Protein AF-X0WWA0-F1 (afdb_monomer_lite)

Structure (mmCIF, N/CA/C/O backbone):
data_AF-X0WWA0-F1
#
_entry.id   AF-X0WWA0-F1
#
loop_
_atom_site.group_PDB
_atom_site.id
_atom_site.type_symbol
_atom_site.label_atom_id
_atom_site.label_alt_id
_atom_site.label_comp_id
_atom_site.label_asym_id
_atom_site.label_entity_id
_atom_site.label_seq_id
_atom_site.pdbx_PDB_ins_code
_atom_site.Cartn_x
_atom_site.Cartn_y
_atom_site.Cartn_z
_atom_site.occupancy
_atom_site.B_iso_or_equiv
_atom_site.auth_seq_id
_atom_site.auth_comp_id
_atom_site.auth_asym_id
_atom_site.auth_atom_id
_atom_site.pdbx_PDB_model_num
ATOM 1 N N . MET A 1 1 ? 28.814 37.597 -48.690 1.00 48.25 1 MET A N 1
ATOM 2 C CA . MET A 1 1 ? 29.099 36.183 -48.347 1.00 48.25 1 MET A CA 1
ATOM 3 C C . MET A 1 1 ? 28.479 35.710 -47.017 1.00 48.25 1 MET A C 1
ATOM 5 O O . MET A 1 1 ? 28.745 34.584 -46.636 1.00 48.25 1 MET A O 1
ATOM 9 N N . GLY A 1 2 ? 27.622 36.482 -46.326 1.00 55.53 2 GLY A N 1
ATOM 10 C CA . GLY A 1 2 ? 27.003 36.036 -45.056 1.00 55.53 2 GL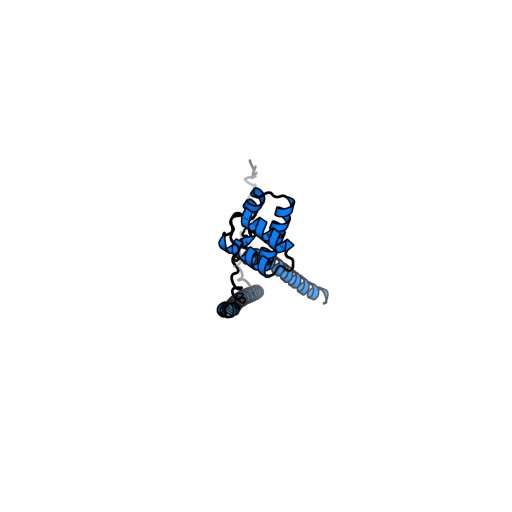Y A CA 1
ATOM 11 C C . GLY A 1 2 ? 25.680 35.264 -45.195 1.00 55.53 2 GLY A C 1
ATOM 12 O O . GLY A 1 2 ? 25.446 34.308 -44.467 1.00 55.53 2 GLY A O 1
ATOM 13 N N . ALA A 1 3 ? 24.838 35.613 -46.174 1.00 58.78 3 ALA A N 1
ATOM 14 C CA . ALA A 1 3 ? 23.458 35.108 -46.246 1.00 58.78 3 ALA A CA 1
ATOM 15 C C . ALA A 1 3 ? 23.321 33.626 -46.659 1.00 58.78 3 ALA A C 1
ATOM 17 O O . ALA A 1 3 ? 22.326 32.978 -46.343 1.00 58.78 3 ALA A O 1
ATOM 18 N N . ILE A 1 4 ? 24.310 33.079 -47.373 1.00 57.19 4 ILE A N 1
ATOM 19 C CA . ILE A 1 4 ? 24.260 31.698 -47.882 1.00 57.19 4 ILE A CA 1
ATOM 20 C C . ILE A 1 4 ? 24.682 30.710 -46.782 1.00 57.19 4 ILE A C 1
ATOM 22 O O . ILE A 1 4 ? 24.055 29.666 -46.619 1.00 57.19 4 ILE A O 1
ATOM 26 N N . MET A 1 5 ? 25.679 31.076 -45.965 1.00 53.81 5 MET A N 1
ATOM 27 C CA . MET A 1 5 ? 26.128 30.259 -44.830 1.00 53.81 5 MET A CA 1
ATOM 28 C C . MET A 1 5 ? 25.070 30.180 -43.721 1.00 53.81 5 MET A C 1
ATOM 30 O O . MET A 1 5 ? 24.902 29.128 -43.108 1.00 53.81 5 MET A O 1
ATOM 34 N N . GLU A 1 6 ? 24.305 31.256 -43.508 1.00 59.31 6 GLU A N 1
ATOM 35 C CA . GLU A 1 6 ? 23.218 31.279 -42.524 1.00 59.31 6 GLU A CA 1
ATOM 36 C C . GLU A 1 6 ? 22.051 30.356 -42.914 1.00 59.31 6 GLU A C 1
ATOM 38 O O . GLU A 1 6 ? 21.508 29.646 -42.067 1.00 59.31 6 GLU A O 1
ATOM 43 N N . LYS A 1 7 ? 21.689 30.304 -44.205 1.00 58.41 7 LYS A N 1
ATOM 44 C CA . LYS A 1 7 ? 20.638 29.400 -44.699 1.00 58.41 7 LYS A CA 1
ATOM 45 C C . LYS A 1 7 ? 21.030 27.931 -44.559 1.00 58.41 7 LYS A C 1
ATOM 47 O O . LYS A 1 7 ? 20.216 27.143 -44.099 1.00 58.41 7 LYS A O 1
ATOM 52 N N . ILE A 1 8 ? 22.273 27.568 -44.875 1.00 62.12 8 ILE A N 1
ATOM 53 C CA . ILE A 1 8 ? 22.730 26.169 -44.798 1.00 62.12 8 ILE A CA 1
ATOM 54 C C . ILE A 1 8 ? 22.689 25.647 -43.352 1.00 62.12 8 ILE A C 1
ATOM 56 O O . ILE A 1 8 ? 22.241 24.526 -43.120 1.00 62.12 8 ILE A O 1
ATOM 60 N N . GLY A 1 9 ? 23.091 26.464 -42.371 1.00 69.12 9 GLY A N 1
ATOM 61 C CA . GLY A 1 9 ? 22.989 26.101 -40.954 1.00 69.12 9 GLY A CA 1
ATOM 62 C C . GLY A 1 9 ? 21.543 26.021 -40.458 1.00 69.12 9 GLY A C 1
ATOM 63 O O . GLY A 1 9 ? 21.205 25.127 -39.687 1.00 69.12 9 GLY A O 1
ATOM 64 N N . ARG A 1 10 ? 20.674 26.921 -40.934 1.00 74.06 10 ARG A N 1
ATOM 65 C CA . ARG A 1 10 ? 19.260 26.976 -40.541 1.00 74.06 10 ARG A CA 1
ATOM 66 C C . ARG A 1 10 ? 18.452 25.801 -41.093 1.00 74.06 10 ARG A C 1
ATOM 68 O O . ARG A 1 10 ? 17.717 25.195 -40.328 1.00 74.06 10 ARG A O 1
ATOM 75 N N . GLU A 1 11 ? 18.619 25.435 -42.364 1.00 74.00 11 GLU A N 1
ATOM 76 C CA . GLU A 1 11 ? 17.924 24.277 -42.953 1.00 74.00 11 GLU A CA 1
ATOM 77 C C . GLU A 1 11 ? 18.398 22.954 -42.328 1.00 74.00 11 GLU A C 1
ATOM 79 O O . GLU A 1 11 ? 17.590 22.070 -42.052 1.00 74.00 11 GLU A O 1
ATOM 84 N N . ALA A 1 12 ? 19.695 22.832 -42.015 1.00 78.00 12 ALA A N 1
ATOM 85 C CA . ALA A 1 12 ? 20.222 21.675 -41.292 1.00 78.00 12 ALA A CA 1
ATOM 86 C C . ALA A 1 12 ? 19.695 21.602 -39.847 1.00 78.00 12 ALA A C 1
ATOM 88 O O . ALA A 1 12 ? 19.338 20.523 -39.375 1.00 78.00 12 ALA A O 1
ATOM 89 N N . LEU A 1 13 ? 19.594 22.743 -39.156 1.00 80.75 13 LEU A N 1
ATOM 90 C CA . LEU A 1 13 ? 19.010 22.827 -37.816 1.00 80.75 13 LEU A CA 1
ATOM 91 C C . LEU A 1 13 ? 17.515 22.483 -37.833 1.00 80.75 13 LEU A C 1
ATOM 93 O O . LEU A 1 13 ? 17.056 21.732 -36.978 1.00 80.75 13 LEU A O 1
ATOM 97 N N . ILE A 1 14 ? 16.764 22.979 -38.819 1.00 85.06 14 ILE A N 1
ATOM 98 C CA . ILE A 1 14 ? 15.346 22.645 -39.002 1.00 85.06 14 ILE A CA 1
ATOM 99 C C . ILE A 1 14 ? 15.199 21.149 -39.284 1.00 85.06 14 ILE A C 1
ATOM 101 O O . ILE A 1 14 ? 14.395 20.493 -38.630 1.00 85.06 14 ILE A O 1
ATOM 105 N N . GLY A 1 15 ? 16.013 20.580 -40.177 1.00 85.75 15 GLY A N 1
ATOM 106 C CA . GLY A 1 15 ? 16.020 19.142 -40.449 1.00 85.75 15 GLY A CA 1
ATOM 107 C C . GLY A 1 15 ? 16.323 18.301 -39.205 1.00 85.75 15 GLY A C 1
ATOM 108 O O . GLY A 1 15 ? 15.656 17.296 -38.965 1.00 85.75 15 GLY A O 1
ATOM 109 N N . PHE A 1 16 ? 17.267 18.741 -38.368 1.00 86.38 16 PHE A N 1
ATOM 110 C CA . PHE A 1 16 ? 17.582 18.087 -37.098 1.00 86.38 16 PHE A CA 1
ATOM 111 C C . PHE A 1 16 ? 16.414 18.152 -36.105 1.00 86.38 16 PHE A C 1
ATOM 113 O O . PHE A 1 16 ? 16.048 17.136 -35.519 1.00 86.38 16 PHE A O 1
ATOM 120 N N . VAL A 1 17 ? 15.792 19.323 -35.940 1.00 89.25 17 VAL A N 1
ATOM 121 C CA . VAL A 1 17 ? 14.653 19.510 -35.028 1.00 89.25 17 VAL A CA 1
ATOM 122 C C . VAL A 1 17 ? 13.437 18.715 -35.498 1.00 89.25 17 VAL A C 1
ATOM 124 O O . VAL A 1 17 ? 12.802 18.038 -34.695 1.00 89.25 17 VAL A O 1
ATOM 127 N N . VAL A 1 18 ? 13.139 18.727 -36.798 1.00 90.12 18 VAL A N 1
ATOM 128 C CA . VAL A 1 18 ? 12.043 17.937 -37.376 1.00 90.12 18 VAL A CA 1
ATOM 129 C C . VAL A 1 18 ? 12.316 16.443 -37.209 1.00 90.12 18 VAL A C 1
ATOM 131 O O . VAL A 1 18 ? 11.430 15.713 -36.775 1.00 90.12 18 VAL A O 1
ATOM 134 N N . GLY A 1 19 ? 13.544 15.984 -37.464 1.00 88.94 19 GLY A N 1
ATOM 135 C CA . GLY A 1 19 ? 13.939 14.593 -37.239 1.00 88.94 19 GLY A CA 1
ATOM 136 C C . GLY A 1 19 ? 13.823 14.166 -35.773 1.00 88.94 19 GLY A C 1
ATOM 137 O O . GLY A 1 19 ? 13.326 13.078 -35.495 1.00 88.94 19 GLY A O 1
ATOM 138 N N . LEU A 1 20 ? 14.206 15.033 -34.831 1.00 90.44 20 LEU A N 1
ATOM 139 C CA . LEU A 1 20 ? 14.056 14.790 -33.395 1.00 90.44 20 LEU A CA 1
ATOM 140 C C . LEU A 1 20 ? 12.580 14.696 -32.994 1.00 90.44 20 LEU A C 1
ATOM 142 O O . LEU A 1 20 ? 12.204 13.783 -32.267 1.00 90.44 20 LEU A O 1
ATOM 146 N N . ILE A 1 21 ? 11.739 15.609 -33.484 1.00 91.62 21 ILE A N 1
ATOM 147 C CA . ILE A 1 21 ? 10.303 15.621 -33.186 1.00 91.62 21 ILE A CA 1
ATOM 148 C C . ILE A 1 21 ? 9.638 14.365 -33.747 1.00 91.62 21 ILE A C 1
ATOM 150 O O . ILE A 1 21 ? 8.913 13.689 -33.026 1.00 91.62 21 ILE A O 1
ATOM 154 N N . VAL A 1 22 ? 9.920 14.006 -34.999 1.00 90.62 22 VAL A N 1
ATOM 155 C CA . VAL A 1 22 ? 9.373 12.792 -35.622 1.00 90.62 22 VAL A CA 1
ATOM 156 C C . VAL A 1 22 ? 9.885 11.540 -34.906 1.00 90.62 22 VAL A C 1
ATOM 158 O O . VAL A 1 22 ? 9.106 10.638 -34.607 1.00 90.62 22 VAL A O 1
ATOM 161 N N . GLY A 1 23 ? 11.170 11.504 -34.549 1.00 87.19 23 GLY A N 1
ATOM 162 C CA . GLY A 1 23 ? 11.765 10.419 -33.774 1.00 87.19 23 GLY A CA 1
ATOM 163 C C . GLY A 1 23 ? 11.175 10.287 -32.370 1.00 87.19 23 GLY A C 1
ATOM 164 O O . GLY A 1 23 ? 10.973 9.171 -31.909 1.00 87.19 23 GLY A O 1
ATOM 165 N N . LEU A 1 24 ? 10.837 11.393 -31.705 1.00 88.81 24 LEU A N 1
ATOM 166 C CA . LEU A 1 24 ? 10.184 11.383 -30.396 1.00 88.81 24 LEU A CA 1
ATOM 167 C C . LEU A 1 24 ? 8.714 10.963 -30.512 1.00 88.81 24 LEU A C 1
ATOM 169 O O . LEU A 1 24 ? 8.257 10.131 -29.737 1.00 88.81 24 LEU A O 1
ATOM 173 N N . ILE A 1 25 ? 7.990 11.486 -31.505 1.00 86.94 25 ILE A N 1
ATOM 174 C CA . ILE A 1 25 ? 6.582 11.147 -31.756 1.00 86.94 25 ILE A CA 1
ATOM 175 C C . ILE A 1 25 ? 6.425 9.675 -32.120 1.00 86.94 25 ILE A C 1
ATOM 177 O O . ILE A 1 25 ? 5.408 9.090 -31.786 1.00 86.94 25 ILE A O 1
ATOM 181 N N . ILE A 1 26 ? 7.397 9.065 -32.795 1.00 84.75 26 ILE A N 1
ATOM 182 C CA . ILE A 1 26 ? 7.338 7.647 -33.165 1.00 84.75 26 ILE A CA 1
ATOM 183 C C . ILE A 1 26 ? 7.964 6.780 -32.066 1.00 84.75 26 ILE A C 1
ATOM 185 O O . ILE A 1 26 ? 7.404 5.761 -31.671 1.00 84.75 26 ILE A O 1
ATOM 189 N N . GLY A 1 27 ? 9.107 7.197 -31.526 1.00 81.38 27 GLY A N 1
ATOM 190 C CA . GLY A 1 27 ? 9.862 6.447 -30.529 1.00 81.38 27 GLY A CA 1
ATOM 191 C C . GLY A 1 27 ? 9.164 6.378 -29.176 1.00 81.38 27 GLY A C 1
ATOM 192 O O . GLY A 1 27 ? 9.111 5.305 -28.588 1.00 81.38 27 GLY A O 1
ATOM 193 N N . LEU A 1 28 ? 8.586 7.477 -28.688 1.00 82.25 28 LEU A N 1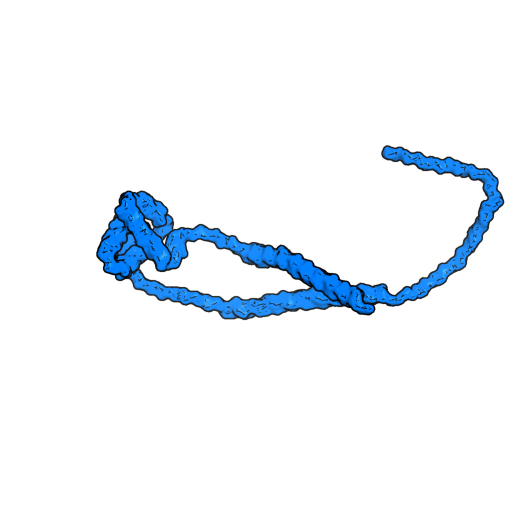
ATOM 194 C CA . LEU A 1 28 ? 7.955 7.517 -27.368 1.00 82.25 28 LEU A CA 1
ATOM 195 C C . LEU A 1 28 ? 6.700 6.629 -27.261 1.00 82.25 28 LEU A C 1
ATOM 197 O O . LEU A 1 28 ? 6.623 5.868 -26.299 1.00 82.25 28 LEU A O 1
ATOM 201 N N . PRO A 1 29 ? 5.730 6.641 -28.197 1.00 82.00 29 PRO A N 1
ATOM 202 C CA . PRO A 1 29 ? 4.585 5.739 -28.103 1.00 82.00 29 PRO A CA 1
ATOM 203 C C . PRO A 1 29 ? 4.963 4.283 -28.384 1.00 82.00 29 PRO A C 1
ATOM 205 O O . PRO A 1 29 ? 4.481 3.394 -27.688 1.00 82.00 29 PRO A O 1
ATOM 208 N N . ILE A 1 30 ? 5.856 4.009 -29.342 1.00 78.12 30 ILE A N 1
ATOM 209 C CA . ILE A 1 30 ? 6.224 2.624 -29.675 1.00 78.12 30 ILE A CA 1
ATOM 210 C C . ILE A 1 30 ? 7.067 1.992 -28.557 1.00 78.12 30 ILE A C 1
ATOM 212 O O . ILE A 1 30 ? 6.780 0.881 -28.122 1.00 78.12 30 ILE A O 1
ATOM 216 N N . LEU A 1 31 ? 8.080 2.689 -28.039 1.00 75.12 31 LEU A N 1
ATOM 217 C CA . LEU A 1 31 ? 8.915 2.158 -26.956 1.00 75.12 31 LEU A CA 1
ATOM 218 C C . LEU A 1 31 ? 8.242 2.292 -25.585 1.00 75.12 31 LEU A C 1
ATOM 220 O O . LEU A 1 31 ? 8.414 1.420 -24.741 1.00 75.12 31 LEU A O 1
ATOM 224 N N . GLY A 1 32 ? 7.486 3.365 -25.351 1.00 73.69 32 GLY A N 1
ATOM 225 C CA . GLY A 1 32 ? 6.876 3.641 -24.051 1.00 73.69 32 GLY A CA 1
ATOM 226 C C . GLY A 1 32 ? 5.621 2.820 -23.772 1.00 73.69 32 GLY A C 1
ATOM 227 O O . GLY A 1 32 ? 5.436 2.397 -22.638 1.00 73.69 32 GLY A O 1
ATOM 228 N N . TRP A 1 33 ? 4.783 2.568 -24.784 1.00 74.62 33 TRP A N 1
ATOM 229 C CA . TRP A 1 33 ? 3.466 1.945 -24.584 1.00 74.62 33 TRP A CA 1
ATOM 230 C C . TRP A 1 33 ? 3.360 0.535 -25.179 1.00 74.62 33 TRP A C 1
ATOM 232 O O . TRP A 1 33 ? 2.641 -0.295 -24.633 1.00 74.62 33 TRP A O 1
ATOM 242 N N . TRP A 1 34 ? 4.080 0.234 -26.268 1.00 73.75 34 TRP A N 1
ATOM 243 C CA . TRP A 1 34 ? 4.035 -1.089 -26.914 1.00 73.75 34 TRP A CA 1
ATOM 244 C C . TRP A 1 34 ? 4.969 -2.114 -26.251 1.00 73.75 34 TRP A C 1
ATOM 246 O O . TRP A 1 34 ? 4.634 -3.293 -26.180 1.00 73.75 34 TRP A O 1
ATOM 256 N N . VAL A 1 35 ? 6.133 -1.678 -25.751 1.00 76.31 35 VAL A N 1
ATOM 257 C CA . VAL A 1 35 ? 7.107 -2.558 -25.068 1.00 76.31 35 VAL A CA 1
ATOM 258 C C . VAL A 1 35 ? 6.785 -2.726 -23.578 1.00 76.31 35 VAL A C 1
ATOM 260 O O . VAL A 1 35 ? 7.033 -3.791 -23.017 1.00 76.31 35 VAL A O 1
ATOM 263 N N . PHE A 1 36 ? 6.201 -1.705 -22.945 1.00 75.12 36 PHE A N 1
ATOM 264 C CA . PHE A 1 36 ? 5.821 -1.715 -21.530 1.00 75.12 36 PHE A CA 1
ATOM 265 C C . PHE A 1 36 ? 4.325 -1.410 -21.368 1.00 75.12 36 PHE A C 1
ATOM 267 O O . PHE A 1 36 ? 3.960 -0.276 -21.051 1.00 75.12 36 PHE A O 1
ATOM 274 N N . PRO A 1 37 ? 3.436 -2.396 -21.589 1.00 76.06 37 PRO A N 1
ATOM 275 C CA . PRO A 1 37 ? 2.016 -2.198 -21.335 1.00 76.06 37 PRO A CA 1
ATOM 276 C C . PRO A 1 37 ? 1.788 -1.917 -19.844 1.00 76.06 37 PRO A C 1
ATOM 278 O O . PRO A 1 37 ? 2.166 -2.717 -18.986 1.00 76.06 37 PRO A O 1
ATOM 281 N N . VAL A 1 38 ? 1.163 -0.778 -19.532 1.00 75.44 38 VAL A N 1
ATOM 282 C CA . VAL A 1 38 ? 0.768 -0.436 -18.160 1.00 75.44 38 VAL A CA 1
ATOM 283 C C . VAL A 1 38 ? -0.443 -1.284 -17.787 1.00 75.44 38 VAL A C 1
ATOM 285 O O . VAL A 1 38 ? -1.520 -1.122 -18.358 1.00 75.44 38 VAL A O 1
ATOM 288 N N . GLN A 1 39 ? -0.257 -2.204 -16.843 1.00 76.00 39 GLN A N 1
ATOM 289 C CA . GLN A 1 39 ? -1.352 -2.966 -16.254 1.00 76.00 39 GLN A CA 1
ATOM 290 C C . GLN A 1 39 ? -1.869 -2.198 -15.041 1.00 76.00 39 GLN A C 1
ATOM 292 O O . GLN A 1 39 ? -1.140 -2.000 -14.069 1.00 76.00 39 GLN A O 1
ATOM 297 N N . TRP A 1 40 ? -3.110 -1.733 -15.125 1.00 68.69 40 TRP A N 1
ATOM 298 C CA . TRP A 1 40 ? -3.815 -1.141 -13.998 1.00 68.69 40 TRP A CA 1
ATOM 299 C C . TRP A 1 40 ? -4.504 -2.271 -13.244 1.00 68.69 40 TRP A C 1
ATOM 301 O O . TRP A 1 40 ? -5.286 -3.013 -13.835 1.00 68.69 40 TRP A O 1
ATOM 311 N N . TYR A 1 41 ? -4.170 -2.413 -11.970 1.00 74.00 41 TYR A N 1
ATOM 312 C CA . TYR A 1 41 ? -4.869 -3.296 -11.051 1.00 74.00 41 TYR A CA 1
ATOM 313 C C . TYR A 1 41 ? -5.737 -2.419 -10.158 1.00 74.00 41 TYR A C 1
ATOM 315 O O . TYR A 1 41 ? -5.266 -1.378 -9.688 1.00 74.00 41 TYR A O 1
ATOM 323 N N . ASP A 1 42 ? -6.994 -2.813 -9.969 1.00 75.00 42 ASP A N 1
ATOM 324 C CA . ASP A 1 42 ? -7.842 -2.186 -8.964 1.00 75.00 42 ASP A CA 1
ATOM 325 C C . ASP A 1 42 ? -7.200 -2.454 -7.600 1.00 75.00 42 ASP A C 1
ATOM 327 O O . ASP A 1 42 ? -6.915 -3.598 -7.261 1.00 75.00 42 ASP A O 1
ATOM 331 N N . ALA A 1 43 ? -6.869 -1.379 -6.885 1.00 75.31 43 ALA A N 1
ATOM 332 C CA . ALA A 1 43 ? -6.252 -1.464 -5.572 1.00 75.31 43 ALA A CA 1
ATOM 333 C C . ALA A 1 43 ? -7.357 -1.435 -4.523 1.00 75.31 43 ALA A C 1
ATOM 335 O O . ALA A 1 43 ? -8.011 -0.403 -4.332 1.00 75.31 43 ALA A O 1
ATOM 336 N N . ASP A 1 44 ? -7.545 -2.557 -3.845 1.00 81.00 44 ASP A N 1
ATOM 337 C CA . ASP A 1 44 ? -8.497 -2.661 -2.752 1.00 81.00 44 ASP A CA 1
ATOM 338 C C . ASP A 1 44 ? -7.867 -2.210 -1.420 1.00 81.00 44 ASP A C 1
ATOM 340 O O . ASP A 1 44 ? -6.640 -2.117 -1.301 1.00 81.00 44 ASP A O 1
ATOM 344 N N . PRO A 1 45 ? -8.670 -1.925 -0.371 1.00 78.44 45 PRO A N 1
ATOM 345 C CA . PRO A 1 45 ? -8.171 -1.471 0.932 1.00 78.44 45 PRO A CA 1
ATOM 346 C C . PRO A 1 45 ? -7.103 -2.381 1.563 1.00 78.44 45 PRO A C 1
ATOM 348 O O . PRO A 1 45 ? -6.279 -1.903 2.344 1.00 78.44 45 PRO A O 1
ATOM 351 N N . PHE A 1 46 ? -7.101 -3.671 1.217 1.00 81.75 46 PHE A N 1
ATOM 352 C CA . PHE A 1 46 ? -6.126 -4.655 1.688 1.00 81.75 46 PHE A CA 1
ATOM 353 C C . PHE A 1 46 ? -4.790 -4.622 0.920 1.00 81.75 46 PHE A C 1
ATOM 355 O O . PHE A 1 46 ? -3.782 -5.052 1.470 1.00 81.75 46 PHE A O 1
ATOM 362 N N . ASP A 1 47 ? -4.721 -4.040 -0.281 1.00 83.31 47 ASP A N 1
ATOM 363 C CA . ASP A 1 47 ? -3.468 -3.905 -1.051 1.00 83.31 47 ASP A CA 1
ATOM 364 C C . ASP A 1 47 ? -2.604 -2.719 -0.590 1.00 83.31 47 ASP A C 1
ATOM 366 O O . ASP A 1 47 ? -1.478 -2.502 -1.055 1.00 83.31 47 ASP A O 1
ATOM 370 N N . LEU A 1 48 ? -3.137 -1.900 0.319 1.00 83.06 48 LEU A N 1
ATOM 371 C CA . LEU A 1 48 ? -2.441 -0.739 0.846 1.00 83.06 48 LEU A CA 1
ATOM 372 C C . LEU A 1 48 ? -1.269 -1.149 1.748 1.00 83.06 48 LEU A C 1
ATOM 374 O O . LEU A 1 48 ? -1.209 -2.229 2.325 1.00 83.06 48 LEU A O 1
ATOM 378 N N . ARG A 1 49 ? -0.328 -0.218 1.928 1.00 84.44 49 ARG A N 1
ATOM 379 C CA . ARG A 1 49 ? 0.739 -0.357 2.929 1.00 84.44 49 ARG A CA 1
ATOM 380 C C . ARG A 1 49 ? 0.127 -0.475 4.328 1.00 84.44 49 ARG A C 1
ATOM 382 O O . ARG A 1 49 ? -0.857 0.205 4.613 1.00 84.44 49 ARG A O 1
ATOM 389 N N . GLN A 1 50 ? 0.781 -1.221 5.215 1.00 85.19 50 GLN A N 1
ATOM 390 C CA . GLN A 1 50 ? 0.329 -1.488 6.589 1.00 85.19 50 GLN A CA 1
ATOM 391 C C . GLN A 1 50 ? -0.166 -0.236 7.342 1.00 85.19 50 GLN A C 1
ATOM 393 O O . GLN A 1 50 ? -1.287 -0.211 7.832 1.00 85.19 50 GLN A O 1
ATOM 398 N N . SER A 1 51 ? 0.589 0.869 7.331 1.00 86.06 51 SER A N 1
ATOM 399 C CA . SER A 1 51 ? 0.171 2.116 8.000 1.00 86.06 51 SER A CA 1
ATOM 400 C C . SER A 1 51 ? -1.125 2.722 7.446 1.00 86.06 51 SER A C 1
ATOM 402 O O . SER A 1 51 ? -1.860 3.412 8.148 1.00 86.06 51 SER A O 1
ATOM 404 N N . SER A 1 52 ? -1.411 2.493 6.164 1.00 87.31 52 SER A N 1
ATOM 405 C CA . SER A 1 52 ? -2.637 2.965 5.521 1.00 87.31 52 SER A CA 1
ATOM 406 C C . SER A 1 52 ? -3.801 1.996 5.741 1.00 87.31 52 SER A C 1
ATOM 408 O O . SER A 1 52 ? -4.931 2.456 5.876 1.00 87.31 52 SER A O 1
ATOM 410 N N . GLN A 1 53 ? -3.533 0.690 5.860 1.00 90.75 53 GLN A N 1
ATOM 411 C CA . GLN A 1 53 ? -4.517 -0.294 6.330 1.00 90.75 53 GLN A CA 1
ATOM 412 C C . GLN A 1 53 ? -4.978 0.045 7.757 1.00 90.75 53 GLN A C 1
ATOM 414 O O . GLN A 1 53 ? -6.176 0.099 8.026 1.00 90.75 53 GLN A O 1
ATOM 419 N N . GLU A 1 54 ? -4.046 0.371 8.655 1.00 90.38 54 GLU A N 1
ATOM 420 C CA . GLU A 1 54 ? -4.352 0.811 10.022 1.00 90.38 54 GLU A CA 1
ATOM 421 C C . GLU A 1 54 ? -5.207 2.093 10.033 1.00 90.38 54 GLU A C 1
ATOM 423 O O . GLU A 1 54 ? -6.238 2.181 10.711 1.00 90.38 54 GLU A O 1
ATOM 428 N N . ALA A 1 55 ? -4.835 3.092 9.226 1.00 90.69 55 ALA A N 1
ATOM 429 C CA . ALA A 1 55 ? -5.622 4.316 9.086 1.00 90.69 55 ALA A CA 1
ATOM 430 C C . ALA A 1 55 ? -7.039 4.026 8.550 1.00 90.69 55 ALA A C 1
ATOM 432 O O . ALA A 1 55 ? -8.017 4.564 9.067 1.00 90.69 55 ALA A O 1
ATOM 433 N N . TYR A 1 56 ? -7.174 3.128 7.573 1.00 93.44 56 TYR A N 1
ATOM 434 C CA . TYR A 1 56 ? -8.470 2.727 7.031 1.00 93.44 56 TYR A CA 1
ATOM 435 C C . TYR A 1 56 ? -9.356 2.048 8.084 1.00 93.44 56 TYR A C 1
ATOM 437 O O . TYR A 1 56 ? -10.518 2.422 8.249 1.00 93.44 56 TYR A O 1
ATOM 445 N N . ILE A 1 57 ? -8.812 1.092 8.843 1.00 92.94 57 ILE A N 1
ATOM 446 C CA . ILE A 1 57 ? -9.562 0.366 9.875 1.00 92.94 57 ILE A CA 1
ATOM 447 C C . ILE A 1 57 ? -9.955 1.274 11.042 1.00 92.94 57 ILE A C 1
ATOM 449 O O . ILE A 1 57 ? -11.073 1.163 11.546 1.00 92.94 57 ILE A O 1
ATOM 453 N N . SER A 1 58 ? -9.104 2.222 11.439 1.00 92.06 58 SER A N 1
ATOM 454 C CA . SER A 1 58 ? -9.479 3.213 12.459 1.00 92.06 58 SER A CA 1
ATOM 455 C C . SER A 1 58 ? -10.637 4.110 11.999 1.00 92.06 58 SER A C 1
ATOM 457 O O . SER A 1 58 ? -11.614 4.266 12.733 1.00 92.06 58 SER A O 1
ATOM 459 N N . MET A 1 59 ? -10.610 4.596 10.751 1.00 92.31 59 MET A N 1
ATOM 460 C CA . MET A 1 59 ? -11.734 5.335 10.159 1.00 92.31 59 MET A CA 1
ATOM 461 C C . MET A 1 59 ? -12.998 4.478 10.046 1.00 92.31 59 MET A C 1
ATOM 463 O O . MET A 1 59 ? -14.110 4.968 10.256 1.00 92.31 59 MET A O 1
ATOM 467 N N . LEU A 1 60 ? -12.848 3.193 9.716 1.00 93.50 60 LEU A N 1
ATOM 468 C CA . LEU A 1 60 ? -13.964 2.259 9.652 1.00 93.50 60 LEU A CA 1
ATOM 469 C C . LEU A 1 60 ? -14.594 2.050 11.033 1.00 93.50 60 LEU A C 1
ATOM 471 O O . LEU A 1 60 ? -15.820 2.072 11.139 1.00 93.50 60 LEU A O 1
ATOM 475 N N . ALA A 1 61 ? -13.780 1.906 12.081 1.00 92.19 61 ALA A N 1
ATOM 476 C CA . ALA A 1 61 ? -14.244 1.784 13.460 1.00 92.19 61 ALA A CA 1
ATOM 477 C C . ALA A 1 61 ? -14.998 3.043 13.910 1.00 92.19 61 ALA A C 1
ATOM 479 O O . ALA A 1 61 ? -16.106 2.942 14.437 1.00 92.19 61 ALA A O 1
ATOM 480 N N . ASP A 1 62 ? -14.457 4.229 13.624 1.00 91.75 62 ASP A N 1
ATOM 481 C CA . ASP A 1 62 ? -15.118 5.501 13.924 1.00 91.75 62 ASP A CA 1
ATOM 482 C C . ASP A 1 62 ? -16.454 5.620 13.168 1.00 91.75 62 ASP A C 1
ATOM 484 O O . ASP A 1 62 ? -17.500 5.888 13.765 1.00 91.75 62 ASP A O 1
ATOM 488 N N . SER A 1 63 ? -16.464 5.321 11.866 1.00 91.75 63 SER A N 1
ATOM 489 C CA . SER A 1 63 ? -17.678 5.315 11.040 1.00 91.75 63 SER A CA 1
ATOM 490 C C . SER A 1 63 ? -18.723 4.318 11.552 1.00 91.75 63 SER A C 1
ATOM 492 O O . SER A 1 63 ? -19.918 4.634 11.558 1.00 91.75 63 SER A O 1
ATOM 494 N N . TYR A 1 64 ? -18.293 3.141 12.011 1.00 92.00 64 TYR A N 1
ATOM 495 C CA . TYR A 1 64 ? -19.172 2.135 12.597 1.00 92.00 64 TYR A CA 1
ATOM 496 C C . TYR A 1 64 ? -19.769 2.611 13.920 1.00 92.00 64 TYR A C 1
ATOM 498 O O . TYR A 1 64 ? -20.953 2.400 14.149 1.00 92.00 64 TYR A O 1
ATOM 506 N N . THR A 1 65 ? -19.014 3.317 14.760 1.00 90.50 65 THR A N 1
ATOM 507 C CA . THR A 1 65 ? -19.557 3.829 16.030 1.00 90.50 65 THR A CA 1
ATOM 508 C C . THR A 1 65 ? -20.611 4.915 15.859 1.00 90.50 65 THR A C 1
ATOM 510 O O . THR A 1 65 ? -21.491 5.045 16.704 1.00 90.50 65 THR A O 1
ATOM 513 N N . LEU A 1 66 ? -20.558 5.659 14.753 1.00 90.00 66 LEU A N 1
ATOM 514 C CA . LEU A 1 66 ? -21.547 6.687 14.434 1.00 90.00 66 LEU A CA 1
ATOM 515 C C . LEU A 1 66 ? -22.796 6.113 13.756 1.00 90.00 66 LEU A C 1
ATOM 517 O O . LEU A 1 66 ? -23.906 6.557 14.034 1.00 90.00 66 LEU A O 1
ATOM 521 N N . ASN A 1 67 ? -22.622 5.149 12.847 1.00 87.81 67 ASN A N 1
ATOM 522 C CA . ASN A 1 67 ? -23.718 4.638 12.015 1.00 87.81 67 ASN A CA 1
ATOM 523 C C . ASN A 1 67 ? -24.310 3.312 12.517 1.00 87.81 67 ASN A C 1
ATOM 525 O O . ASN A 1 67 ? -25.399 2.936 12.090 1.00 87.81 67 ASN A O 1
ATOM 529 N N . THR A 1 68 ? -23.576 2.566 13.348 1.00 89.44 68 THR A N 1
ATOM 530 C CA . THR A 1 68 ? -23.913 1.232 13.888 1.00 89.44 68 THR A CA 1
ATOM 531 C C . THR A 1 68 ? -24.366 0.232 12.812 1.00 89.44 68 THR A C 1
ATOM 533 O O . THR A 1 68 ? -25.087 -0.731 13.068 1.00 89.44 68 THR A O 1
ATOM 536 N N . ASN A 1 69 ? -23.946 0.445 11.561 1.00 91.12 69 ASN A N 1
ATOM 537 C CA . ASN A 1 69 ? -24.369 -0.361 10.425 1.00 91.12 69 ASN A CA 1
ATOM 538 C C . ASN A 1 69 ? -23.347 -1.467 10.144 1.00 91.12 69 ASN A C 1
ATOM 540 O O . ASN A 1 69 ? -22.349 -1.264 9.451 1.00 91.12 69 ASN A O 1
ATOM 544 N N . VAL A 1 70 ? -23.631 -2.658 10.672 1.00 89.81 70 VAL A N 1
ATOM 545 C CA . VAL A 1 70 ? -22.777 -3.844 10.515 1.00 89.81 70 VAL A CA 1
ATOM 546 C C . VAL A 1 70 ? -22.721 -4.323 9.062 1.00 89.81 70 VAL A C 1
ATOM 548 O O . VAL A 1 70 ? -21.690 -4.827 8.624 1.00 89.81 70 VAL A O 1
ATOM 551 N N . ALA A 1 71 ? -23.812 -4.182 8.303 1.00 90.94 71 ALA A N 1
ATOM 552 C CA . ALA A 1 71 ? -23.856 -4.623 6.908 1.00 90.94 71 ALA A CA 1
ATOM 553 C C . ALA A 1 71 ? -22.893 -3.799 6.043 1.00 90.94 71 ALA A C 1
ATOM 555 O O . ALA A 1 71 ? -22.117 -4.359 5.275 1.00 90.94 71 ALA A O 1
ATOM 556 N N . LEU A 1 72 ? -22.875 -2.479 6.251 1.00 90.06 72 LEU A N 1
ATOM 557 C CA . LEU A 1 72 ? -21.951 -1.578 5.566 1.00 90.06 72 LEU A CA 1
ATOM 558 C C . LEU A 1 72 ? -20.494 -1.836 5.970 1.00 90.06 72 LEU A C 1
ATOM 560 O O . LEU A 1 72 ? -19.609 -1.810 5.119 1.00 90.06 72 LEU A O 1
ATOM 564 N N . ALA A 1 73 ? -20.238 -2.097 7.256 1.00 89.50 73 ALA A N 1
ATOM 565 C CA . ALA A 1 73 ? -18.896 -2.432 7.726 1.00 89.50 73 ALA A CA 1
ATOM 566 C C . ALA A 1 73 ? -18.380 -3.725 7.079 1.00 89.50 73 ALA A C 1
ATOM 568 O O . ALA A 1 73 ? -17.248 -3.744 6.611 1.00 89.50 73 ALA A O 1
ATOM 569 N N . ARG A 1 74 ? -19.225 -4.763 6.980 1.00 90.00 74 ARG A N 1
ATOM 570 C CA . ARG A 1 74 ? -18.886 -6.022 6.298 1.00 90.00 74 ARG A CA 1
ATOM 571 C C . ARG A 1 74 ? -18.608 -5.836 4.814 1.00 90.00 74 ARG A C 1
ATOM 573 O O . ARG A 1 74 ? -17.622 -6.369 4.333 1.00 90.00 74 ARG A O 1
ATOM 580 N N . GLN A 1 75 ? -19.432 -5.053 4.122 1.00 91.38 75 GLN A N 1
ATOM 581 C CA . GLN A 1 75 ? -19.226 -4.755 2.704 1.00 91.38 75 GLN A CA 1
ATOM 582 C C . GLN A 1 75 ? -17.886 -4.042 2.452 1.00 91.38 75 GLN A C 1
ATOM 584 O O . GLN A 1 75 ? -17.229 -4.270 1.448 1.00 91.38 75 GLN A O 1
ATOM 589 N N . ARG A 1 76 ? -17.455 -3.171 3.369 1.00 88.56 76 ARG A N 1
ATOM 590 C CA . ARG A 1 76 ? -16.198 -2.415 3.234 1.00 88.56 76 ARG A CA 1
ATOM 591 C C . ARG A 1 76 ? -14.936 -3.247 3.447 1.00 88.56 76 ARG A C 1
ATOM 593 O O . ARG A 1 76 ? -13.879 -2.857 2.969 1.00 88.56 76 ARG A O 1
ATOM 600 N N . VAL A 1 77 ? -15.044 -4.355 4.173 1.00 90.38 77 VAL A N 1
ATOM 601 C CA . VAL A 1 77 ? -13.946 -5.317 4.371 1.00 90.38 77 VAL A CA 1
ATOM 602 C C . VAL A 1 77 ? -14.149 -6.585 3.543 1.00 90.38 77 VAL A C 1
ATOM 604 O O . VAL A 1 77 ? -13.492 -7.596 3.778 1.00 90.38 77 VAL A O 1
ATOM 607 N N . GLU A 1 78 ? -15.087 -6.555 2.597 1.00 88.62 78 GLU A N 1
ATOM 608 C CA . GLU A 1 78 ? -15.356 -7.673 1.707 1.00 88.62 78 GLU A CA 1
ATOM 609 C C . GLU A 1 78 ? -14.110 -7.947 0.854 1.00 88.62 78 GLU A C 1
ATOM 611 O O . GLU A 1 78 ? -13.532 -7.033 0.274 1.00 88.62 78 GLU A O 1
ATOM 616 N N . GLY A 1 79 ? -13.651 -9.200 0.839 1.00 85.81 79 GLY A N 1
ATOM 617 C CA . GLY A 1 79 ? -12.405 -9.596 0.172 1.00 85.81 79 GLY A CA 1
ATOM 618 C C . GLY A 1 79 ? -11.159 -9.588 1.064 1.00 85.81 79 GLY A C 1
ATOM 619 O O . GLY A 1 79 ? -10.163 -10.201 0.691 1.00 85.81 79 GLY A O 1
ATOM 620 N N . TRP A 1 80 ? -11.211 -8.994 2.262 1.00 89.12 80 TRP A N 1
ATOM 621 C CA . TRP A 1 80 ? -10.104 -9.079 3.218 1.00 89.12 80 TRP A CA 1
ATOM 622 C C . TRP A 1 80 ? -10.032 -10.483 3.838 1.00 89.12 80 TRP A C 1
ATOM 624 O O . TRP A 1 80 ? -11.042 -11.007 4.318 1.00 89.12 80 TRP A O 1
ATOM 634 N N . ASP A 1 81 ? -8.840 -11.089 3.884 1.00 88.88 81 ASP A N 1
ATOM 635 C CA . ASP A 1 81 ? -8.618 -12.288 4.695 1.00 88.88 81 ASP A CA 1
ATOM 636 C C . ASP A 1 81 ? -8.925 -12.003 6.186 1.00 88.88 81 ASP A C 1
ATOM 638 O O . ASP A 1 81 ? -8.377 -11.061 6.772 1.00 88.88 81 ASP A O 1
ATOM 642 N N . PRO A 1 82 ? -9.781 -12.806 6.846 1.00 86.69 82 PRO A N 1
ATOM 643 C CA . PRO A 1 82 ? -10.139 -12.590 8.245 1.00 86.69 82 PRO A CA 1
ATOM 644 C C . PRO A 1 82 ? -8.942 -12.551 9.205 1.00 86.69 82 PRO A C 1
ATOM 646 O O . PRO A 1 82 ? -9.026 -11.902 10.248 1.00 86.69 82 PRO A O 1
ATOM 649 N N . LYS A 1 83 ? -7.838 -13.238 8.884 1.00 86.69 83 LYS A N 1
ATOM 650 C CA . LYS A 1 83 ? -6.623 -13.236 9.706 1.00 86.69 83 LYS A CA 1
ATOM 651 C C . LYS A 1 83 ? -5.893 -11.909 9.601 1.00 86.69 83 LYS A C 1
ATOM 653 O O . LYS A 1 83 ? -5.575 -11.325 10.632 1.00 86.69 83 LYS A O 1
ATOM 658 N N . ASP A 1 84 ? -5.682 -11.414 8.386 1.00 87.81 84 ASP A N 1
ATOM 659 C CA . ASP A 1 84 ? -4.983 -10.147 8.146 1.00 87.81 84 ASP A CA 1
ATOM 660 C C . ASP A 1 84 ? -5.763 -8.977 8.757 1.00 87.81 84 ASP A C 1
ATOM 662 O O . ASP A 1 84 ? -5.195 -8.091 9.394 1.00 87.81 84 ASP A O 1
ATOM 666 N N . LEU A 1 85 ? -7.094 -9.014 8.653 1.00 89.56 85 LEU A N 1
ATOM 667 C CA . LEU A 1 85 ? -7.962 -8.025 9.284 1.00 89.56 85 LEU A CA 1
ATOM 668 C C . LEU A 1 85 ? -7.840 -8.058 10.817 1.00 89.56 85 LEU A C 1
ATOM 670 O O . LEU A 1 85 ? -7.741 -7.013 11.463 1.00 89.56 85 LEU A O 1
ATOM 674 N N . GLY A 1 86 ? -7.803 -9.258 11.405 1.00 89.44 86 GLY A N 1
ATOM 675 C CA . GLY A 1 86 ? -7.564 -9.448 12.837 1.00 89.44 86 GLY A CA 1
ATOM 676 C C . GLY A 1 86 ? -6.190 -8.945 13.284 1.00 89.44 86 GLY A C 1
ATOM 677 O O . GLY A 1 86 ? -6.068 -8.391 14.379 1.00 89.44 86 GLY A O 1
ATOM 678 N N . GLN A 1 87 ? -5.177 -9.069 12.426 1.00 90.00 87 GLN A N 1
ATOM 679 C CA . GLN A 1 87 ? -3.835 -8.555 12.687 1.00 90.00 87 GLN A CA 1
ATOM 680 C C . GLN A 1 87 ? -3.789 -7.035 12.724 1.00 90.00 87 GLN A C 1
ATOM 682 O O . GLN A 1 87 ? -3.281 -6.461 13.688 1.00 90.00 87 GLN A O 1
ATOM 687 N N .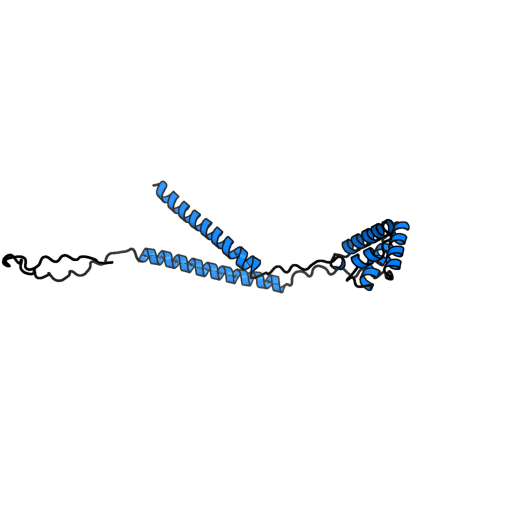 VAL A 1 88 ? -4.374 -6.376 11.723 1.00 90.44 88 VAL A N 1
ATOM 688 C CA . VAL A 1 88 ? -4.411 -4.909 11.665 1.00 90.44 88 VAL A CA 1
ATOM 689 C C . VAL A 1 88 ? -5.192 -4.334 12.848 1.00 90.44 88 VAL A C 1
ATOM 691 O O . VAL A 1 88 ? -4.738 -3.382 13.483 1.00 90.44 88 VAL A O 1
ATOM 694 N N . ILE A 1 89 ? -6.326 -4.944 13.214 1.00 91.75 89 ILE A N 1
ATOM 695 C CA . ILE A 1 89 ? -7.090 -4.541 14.405 1.00 91.75 89 ILE A CA 1
ATOM 696 C C . ILE A 1 89 ? -6.251 -4.729 15.678 1.00 91.75 89 ILE A C 1
ATOM 698 O O . ILE A 1 89 ? -6.188 -3.817 16.501 1.00 91.75 89 ILE A O 1
ATOM 702 N N . GLY A 1 90 ? -5.577 -5.872 15.837 1.00 89.88 90 GLY A N 1
ATOM 703 C CA . GLY A 1 90 ? -4.734 -6.143 17.004 1.00 89.88 90 GLY A CA 1
ATOM 704 C C . GLY A 1 90 ? -3.561 -5.168 17.136 1.00 89.88 90 GLY A C 1
ATOM 705 O O . GLY A 1 90 ? -3.281 -4.677 18.230 1.00 89.88 90 GLY A O 1
ATOM 706 N N . GLN A 1 91 ? -2.904 -4.826 16.029 1.00 89.56 91 GLN A N 1
ATOM 707 C CA . GLN A 1 91 ? -1.813 -3.845 16.007 1.00 89.56 91 GLN A CA 1
ATOM 708 C C . GLN A 1 91 ? -2.292 -2.432 16.365 1.00 89.56 91 GLN A C 1
ATOM 710 O O . GLN A 1 91 ? -1.644 -1.738 17.156 1.00 89.56 91 GLN A O 1
ATOM 715 N N . LEU A 1 92 ? -3.457 -2.027 15.852 1.00 90.00 92 LEU A N 1
ATOM 716 C CA . LEU A 1 92 ? -4.103 -0.769 16.226 1.00 90.00 92 LEU A CA 1
ATOM 717 C C . LEU A 1 92 ? -4.444 -0.728 17.716 1.00 90.00 92 LEU A C 1
ATOM 719 O O . LEU A 1 92 ? -4.196 0.283 18.364 1.00 90.00 92 LEU A O 1
ATOM 723 N N . GLN A 1 93 ? -4.975 -1.818 18.274 1.00 90.12 93 GLN A N 1
ATOM 724 C CA . GLN A 1 93 ? -5.278 -1.911 19.705 1.00 90.12 93 GLN A CA 1
ATOM 725 C C . GLN A 1 93 ? -4.018 -1.825 20.571 1.00 90.12 93 GLN A C 1
ATOM 727 O O . GLN A 1 93 ? -4.042 -1.171 21.609 1.00 90.12 93 GLN A O 1
ATOM 732 N N . ALA A 1 94 ? -2.913 -2.434 20.135 1.00 88.00 94 ALA A N 1
ATOM 733 C CA . ALA A 1 94 ? -1.635 -2.377 20.843 1.00 88.00 94 ALA A CA 1
ATOM 734 C C . ALA A 1 94 ? -0.990 -0.978 20.815 1.00 88.00 94 ALA A C 1
ATOM 736 O O . ALA A 1 94 ? -0.274 -0.616 21.747 1.00 88.00 94 ALA A O 1
ATOM 737 N N . THR A 1 95 ? -1.241 -0.196 19.760 1.00 87.44 95 THR A N 1
ATOM 738 C CA . THR A 1 95 ? -0.676 1.155 19.581 1.00 87.44 95 THR A CA 1
ATOM 739 C C . THR A 1 95 ? -1.618 2.264 20.074 1.00 87.44 95 THR A C 1
ATOM 741 O O . THR A 1 95 ? -1.200 3.409 20.264 1.00 87.44 95 THR A O 1
ATOM 744 N N . ALA A 1 96 ? -2.895 1.948 20.303 1.00 87.94 96 ALA A N 1
ATOM 745 C CA . ALA A 1 96 ? -3.897 2.899 20.760 1.00 87.94 96 ALA A CA 1
ATOM 746 C C . ALA A 1 96 ? -3.508 3.523 22.108 1.00 87.94 96 ALA A C 1
ATOM 748 O O . ALA A 1 96 ? -3.230 2.839 23.090 1.00 87.94 96 ALA A O 1
ATOM 749 N N . SER A 1 97 ? -3.522 4.856 22.159 1.00 85.50 97 SER A N 1
ATOM 750 C CA . SER A 1 97 ? -3.214 5.613 23.381 1.00 85.50 97 SER A CA 1
ATOM 751 C C . SER A 1 97 ? -4.446 5.869 24.257 1.00 85.50 97 SER A C 1
ATOM 753 O O . SER A 1 97 ? -4.307 6.244 25.418 1.00 85.50 97 SER A O 1
ATOM 755 N N . ASP A 1 98 ? -5.649 5.682 23.706 1.00 89.25 98 ASP A N 1
ATOM 756 C CA . ASP A 1 98 ? -6.927 5.937 24.370 1.00 89.25 98 ASP A CA 1
ATOM 757 C C . ASP A 1 98 ? -7.747 4.642 24.475 1.00 89.25 98 ASP A C 1
ATOM 759 O O . ASP A 1 98 ? -7.978 3.948 23.481 1.00 89.25 98 ASP A O 1
ATOM 763 N N . GLY A 1 99 ? -8.246 4.344 25.678 1.00 88.38 99 GLY A N 1
ATOM 764 C CA . GLY A 1 99 ? -9.139 3.210 25.918 1.00 88.38 99 GLY A CA 1
ATOM 765 C C . GLY A 1 99 ? -10.448 3.304 25.130 1.00 88.38 99 GLY A C 1
ATOM 766 O O . GLY A 1 99 ? -11.004 2.279 24.736 1.00 88.38 99 GLY A O 1
ATOM 767 N N . ALA A 1 100 ? -10.914 4.516 24.809 1.00 89.12 100 ALA A N 1
ATOM 768 C CA . ALA A 1 100 ? -12.072 4.691 23.943 1.00 89.12 100 ALA A CA 1
ATOM 769 C C . ALA A 1 100 ? -11.800 4.176 22.522 1.00 89.12 100 ALA A C 1
ATOM 771 O O . ALA A 1 100 ? -12.694 3.598 21.913 1.00 89.12 100 ALA A O 1
ATOM 772 N N . GLN A 1 101 ? -10.586 4.354 21.986 1.00 88.81 101 GLN A N 1
ATOM 773 C CA . GLN A 1 101 ? -10.222 3.848 20.658 1.00 88.81 101 GLN A CA 1
ATOM 774 C C . GLN A 1 101 ? -10.187 2.317 20.639 1.00 88.81 101 GLN A C 1
ATOM 776 O O . GLN A 1 101 ? -10.741 1.708 19.723 1.00 88.81 101 GLN A O 1
ATOM 781 N N . VAL A 1 102 ? -9.621 1.699 21.680 1.00 91.00 102 VAL A N 1
ATOM 782 C CA . VAL A 1 102 ? -9.617 0.236 21.844 1.00 91.00 102 VAL A CA 1
ATOM 783 C C . VAL A 1 102 ? -11.046 -0.309 21.861 1.00 91.00 102 VAL A C 1
ATOM 785 O O . VAL A 1 102 ? -11.353 -1.232 21.111 1.00 91.00 102 VAL A O 1
ATOM 788 N N . GLN A 1 103 ? -11.954 0.333 22.604 1.00 91.62 103 GLN A N 1
ATOM 789 C CA . GLN A 1 103 ? -13.357 -0.082 22.675 1.00 91.62 103 GLN A CA 1
ATOM 790 C C . GLN A 1 103 ? -14.077 0.006 21.317 1.00 91.62 103 GLN A C 1
ATOM 792 O O . GLN A 1 103 ? -14.898 -0.853 20.992 1.00 91.62 103 GLN A O 1
ATOM 797 N N . ARG A 1 104 ? -13.787 1.034 20.503 1.00 92.19 104 ARG A N 1
ATOM 798 C CA . ARG A 1 104 ? -14.356 1.159 19.146 1.00 92.19 104 ARG A CA 1
ATOM 799 C C . ARG A 1 104 ? -13.878 0.029 18.237 1.00 92.19 104 ARG A C 1
ATOM 801 O O . ARG A 1 104 ? -14.683 -0.534 17.495 1.00 92.19 104 ARG A O 1
ATOM 808 N N . LEU A 1 105 ? -12.596 -0.319 18.332 1.00 92.38 105 LEU A N 1
ATOM 809 C CA . LEU A 1 105 ? -11.997 -1.428 17.592 1.00 92.38 105 LEU A CA 1
ATOM 810 C C . LEU A 1 105 ? -12.562 -2.782 18.040 1.00 92.38 105 LEU A C 1
ATOM 812 O O . LEU A 1 105 ? -12.893 -3.595 17.184 1.00 92.38 105 LEU A O 1
ATOM 816 N N . ASP A 1 106 ? -12.770 -2.995 19.343 1.00 91.94 106 ASP A N 1
ATOM 817 C CA . ASP A 1 106 ? -13.410 -4.209 19.870 1.00 91.94 106 ASP A CA 1
ATOM 818 C C . ASP A 1 106 ? -14.847 -4.362 19.365 1.00 91.94 106 ASP A C 1
ATOM 820 O O . ASP A 1 106 ? -15.254 -5.439 18.928 1.00 91.94 106 ASP A O 1
ATOM 824 N N . ASN A 1 107 ? -15.618 -3.272 19.369 1.00 91.38 107 ASN A N 1
ATOM 825 C CA . ASN A 1 107 ? -16.989 -3.279 18.866 1.00 91.38 107 ASN A CA 1
ATOM 826 C C . ASN A 1 107 ? -17.038 -3.599 17.364 1.00 91.38 107 ASN A C 1
ATOM 828 O O . ASN A 1 107 ? -17.930 -4.326 16.923 1.00 91.38 107 ASN A O 1
ATOM 832 N N . LEU A 1 108 ? -16.088 -3.072 16.583 1.00 92.06 108 LEU A N 1
ATOM 833 C CA . LEU A 1 108 ? -15.953 -3.392 15.163 1.00 92.06 108 LEU A CA 1
ATOM 834 C C . LEU A 1 108 ? -15.561 -4.866 14.966 1.00 92.06 108 LEU A C 1
ATOM 836 O O . LEU A 1 108 ? -16.206 -5.565 14.188 1.00 92.06 108 LEU A O 1
ATOM 840 N N . ALA A 1 109 ? -14.555 -5.356 15.692 1.00 91.62 109 ALA A N 1
ATOM 841 C CA . ALA A 1 109 ? -14.087 -6.740 15.617 1.00 91.62 109 ALA A CA 1
ATOM 842 C C . ALA A 1 109 ? -15.208 -7.736 15.955 1.00 91.62 109 ALA A C 1
ATOM 844 O O . ALA A 1 109 ? -15.454 -8.683 15.205 1.00 91.62 109 ALA A O 1
ATOM 845 N N . ALA A 1 110 ? -15.965 -7.462 17.022 1.00 90.31 110 ALA A N 1
ATOM 846 C CA . ALA A 1 110 ? -17.126 -8.250 17.419 1.00 90.31 110 ALA A CA 1
ATOM 847 C C . ALA A 1 110 ? -18.230 -8.240 16.349 1.00 90.31 110 ALA A C 1
ATOM 849 O O . ALA A 1 110 ? -18.823 -9.279 16.063 1.00 90.31 110 ALA A O 1
ATOM 850 N N . ALA A 1 111 ? -18.486 -7.088 15.722 1.00 89.12 111 ALA A N 1
ATOM 851 C CA . ALA A 1 111 ? -19.484 -6.957 14.662 1.00 89.12 111 ALA A CA 1
ATOM 852 C C . ALA A 1 111 ? -19.100 -7.706 13.374 1.00 89.12 111 ALA A C 1
ATOM 854 O O . ALA A 1 111 ? -19.971 -8.230 12.674 1.00 89.12 111 ALA A O 1
ATOM 855 N N . LEU A 1 112 ? -17.802 -7.763 13.071 1.00 89.50 112 LEU A N 1
ATOM 856 C CA . LEU A 1 112 ? -17.246 -8.480 11.924 1.00 89.50 112 LEU A CA 1
ATOM 857 C C . LEU A 1 112 ? -17.018 -9.974 12.215 1.00 89.50 112 LEU A C 1
ATOM 859 O O . LEU A 1 112 ? -16.828 -10.748 11.281 1.00 89.50 112 LEU A O 1
ATOM 863 N N . GLY A 1 113 ? -17.080 -10.395 13.483 1.00 88.62 113 GLY A N 1
ATOM 864 C CA . GLY A 1 113 ? -16.800 -11.772 13.899 1.00 88.62 113 GLY A CA 1
ATOM 865 C C . GLY A 1 113 ? -15.320 -12.148 13.782 1.00 88.62 113 GLY A C 1
ATOM 866 O O . GLY A 1 113 ? -14.995 -13.327 13.655 1.00 88.62 113 GLY A O 1
ATOM 867 N N . VAL A 1 114 ? -14.431 -11.153 13.803 1.00 88.44 114 VAL A N 1
ATOM 868 C CA . VAL A 1 114 ? -12.983 -11.320 13.649 1.00 88.44 114 VAL A CA 1
ATOM 869 C C . VAL A 1 114 ? -12.318 -11.194 15.011 1.00 88.44 114 VAL A C 1
ATOM 871 O O . VAL A 1 114 ? -12.684 -10.345 15.822 1.00 88.44 114 VAL A O 1
ATOM 874 N N . ARG A 1 115 ? -11.331 -12.050 15.279 1.00 84.31 115 ARG A N 1
ATOM 875 C CA . ARG A 1 115 ? -10.542 -11.990 16.509 1.00 84.31 115 ARG A CA 1
ATOM 876 C C . ARG A 1 115 ? -9.282 -11.169 16.263 1.00 84.31 115 ARG A C 1
ATOM 878 O O . ARG A 1 115 ? -8.538 -11.469 15.337 1.00 84.31 115 ARG A O 1
ATOM 885 N N . ALA A 1 116 ? -9.041 -10.174 17.111 1.00 81.06 116 ALA A N 1
ATOM 886 C CA . ALA A 1 116 ? -7.795 -9.424 17.094 1.00 81.06 116 ALA A CA 1
ATOM 887 C C . ALA A 1 116 ? -6.623 -10.340 17.486 1.00 81.06 116 ALA A C 1
ATOM 889 O O . ALA A 1 116 ? -6.676 -11.021 18.516 1.00 81.06 116 ALA A O 1
ATOM 890 N N . GLU A 1 117 ? -5.576 -10.362 16.666 1.00 78.38 117 GLU A N 1
ATOM 891 C CA . GLU A 1 117 ? -4.365 -11.143 16.914 1.00 78.38 117 GLU A CA 1
ATOM 892 C C . GLU A 1 117 ? -3.148 -10.245 16.715 1.00 78.38 117 GLU A C 1
ATOM 894 O O . GLU A 1 117 ? -2.934 -9.694 15.645 1.00 78.38 117 GLU A O 1
ATOM 899 N N . VAL A 1 118 ? -2.343 -10.055 17.756 1.00 69.19 118 VAL A N 1
ATOM 900 C CA . VAL A 1 118 ? -1.135 -9.233 17.641 1.00 69.19 118 VAL A CA 1
ATOM 901 C C . VAL A 1 118 ? -0.020 -10.110 17.090 1.00 69.19 118 VAL A C 1
ATOM 903 O O . VAL A 1 118 ? 0.608 -10.864 17.833 1.00 69.19 118 VAL A O 1
ATOM 906 N N . VAL A 1 119 ? 0.227 -10.016 15.786 1.00 66.31 119 VAL A N 1
ATOM 907 C CA . VAL A 1 119 ? 1.411 -10.619 15.169 1.00 66.31 119 VAL A CA 1
ATOM 908 C C . VAL A 1 119 ? 2.553 -9.598 15.229 1.00 66.31 119 VAL A C 1
ATOM 910 O O . VAL A 1 119 ? 2.347 -8.440 14.847 1.00 66.31 119 VAL A O 1
ATOM 913 N N . PRO A 1 120 ? 3.741 -9.979 15.745 1.00 61.69 120 PRO A N 1
ATOM 914 C CA . PRO A 1 120 ? 4.922 -9.123 15.729 1.00 61.69 120 PRO A CA 1
ATOM 915 C C . PRO A 1 120 ? 5.180 -8.608 14.311 1.00 61.69 120 PRO A C 1
ATOM 917 O O . PRO A 1 120 ? 5.022 -9.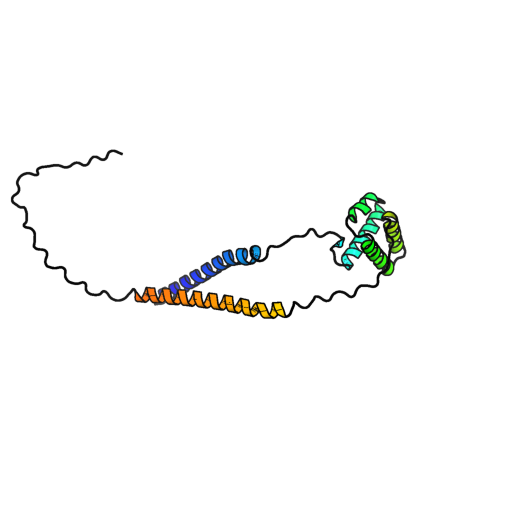389 13.373 1.00 61.69 120 PRO A O 1
ATOM 920 N N . PRO A 1 121 ? 5.579 -7.336 14.135 1.00 57.81 121 PRO A N 1
ATOM 921 C CA . PRO A 1 121 ? 5.790 -6.778 12.807 1.00 57.81 121 PRO A CA 1
ATOM 922 C C . PRO A 1 121 ? 6.778 -7.657 12.040 1.00 57.81 121 PRO A C 1
ATOM 924 O O . PRO A 1 121 ? 7.919 -7.848 12.473 1.00 57.81 121 PRO A O 1
ATOM 927 N N . GLU A 1 122 ? 6.321 -8.218 10.921 1.00 57.72 122 GLU A N 1
ATOM 928 C CA . GLU A 1 122 ? 7.197 -8.935 10.008 1.00 57.72 122 GLU A CA 1
ATOM 929 C C . GLU A 1 122 ? 8.256 -7.934 9.522 1.00 57.72 122 GLU A C 1
ATOM 931 O O . GLU A 1 122 ? 7.913 -6.791 9.191 1.00 57.72 122 GLU A O 1
ATOM 936 N N . PRO A 1 123 ? 9.556 -8.279 9.566 1.00 50.53 123 PRO A N 1
ATOM 937 C CA . PRO A 1 123 ? 10.603 -7.354 9.173 1.00 50.53 123 PRO A CA 1
ATOM 938 C C . PRO A 1 123 ? 10.319 -6.854 7.761 1.00 50.53 123 PRO A C 1
ATOM 940 O O . PRO A 1 123 ? 10.281 -7.640 6.815 1.00 50.53 123 PRO A O 1
ATOM 943 N N . ALA A 1 124 ? 10.114 -5.539 7.642 1.00 50.72 124 ALA A N 1
ATOM 944 C CA . ALA A 1 124 ? 9.866 -4.875 6.376 1.00 50.72 124 ALA A CA 1
ATOM 945 C C . ALA A 1 124 ? 10.886 -5.370 5.348 1.00 50.72 124 ALA A C 1
ATOM 947 O O . ALA A 1 124 ? 12.096 -5.174 5.513 1.00 50.72 124 ALA A O 1
ATOM 948 N N . VAL A 1 125 ? 10.393 -6.035 4.302 1.00 52.53 125 VAL A N 1
ATOM 949 C CA . VAL A 1 125 ? 11.199 -6.407 3.144 1.00 52.53 125 VAL A CA 1
ATOM 950 C C . VAL A 1 125 ? 11.822 -5.128 2.601 1.00 52.53 125 VAL A C 1
ATOM 952 O O . VAL A 1 125 ? 11.156 -4.285 1.999 1.00 52.53 125 VAL A O 1
ATOM 955 N N . GLN A 1 126 ? 13.115 -4.954 2.884 1.00 46.47 126 GLN A N 1
ATOM 956 C CA . GLN A 1 126 ? 13.915 -3.877 2.321 1.00 46.47 126 GLN A CA 1
ATOM 957 C C . GLN A 1 126 ? 13.731 -3.925 0.803 1.00 46.47 126 GLN A C 1
ATOM 959 O O . GLN A 1 126 ? 13.723 -5.030 0.245 1.00 46.47 126 GLN A O 1
ATOM 964 N N . PRO A 1 127 ? 13.569 -2.773 0.125 1.00 49.72 127 PRO A N 1
ATOM 965 C CA . PRO A 1 127 ? 13.451 -2.758 -1.322 1.00 49.72 127 PRO A CA 1
ATOM 966 C C . PRO A 1 127 ? 14.638 -3.537 -1.868 1.00 49.72 127 PRO A C 1
ATOM 968 O O . PRO A 1 127 ? 15.789 -3.152 -1.650 1.00 49.72 127 PRO A O 1
ATOM 971 N N . THR A 1 128 ? 14.350 -4.682 -2.491 1.00 53.91 128 THR A N 1
ATOM 972 C CA . THR A 1 128 ? 15.380 -5.532 -3.075 1.00 53.91 128 THR A CA 1
ATOM 973 C C . THR A 1 128 ? 16.118 -4.641 -4.052 1.00 53.91 128 THR A C 1
ATOM 975 O O . THR A 1 128 ? 15.544 -4.177 -5.039 1.00 53.91 128 THR A O 1
ATOM 978 N N . THR A 1 129 ? 17.363 -4.310 -3.713 1.00 53.56 129 THR A N 1
ATOM 979 C CA . THR A 1 129 ? 18.249 -3.520 -4.553 1.00 53.56 129 THR A CA 1
ATOM 980 C C . THR A 1 129 ? 18.209 -4.155 -5.928 1.00 53.56 129 THR A C 1
ATOM 982 O O . THR A 1 129 ? 18.514 -5.339 -6.073 1.00 53.56 129 THR A O 1
ATOM 985 N N . ALA A 1 130 ? 17.713 -3.387 -6.903 1.00 53.47 130 ALA A N 1
ATOM 986 C CA . ALA A 1 130 ? 17.429 -3.853 -8.250 1.00 53.47 130 ALA A CA 1
ATOM 987 C C . ALA A 1 130 ? 18.540 -4.795 -8.720 1.00 53.47 130 ALA A C 1
ATOM 989 O O . ALA A 1 130 ? 19.715 -4.413 -8.744 1.00 53.47 130 ALA A O 1
ATOM 990 N N . SER A 1 131 ? 18.138 -6.037 -9.011 1.00 56.44 131 SER A N 1
ATOM 991 C CA . SER A 1 131 ? 19.012 -7.162 -9.326 1.00 56.44 131 SER A CA 1
ATOM 992 C C . SER A 1 131 ? 20.207 -6.712 -10.163 1.00 56.44 131 SER A C 1
ATOM 994 O O . SER A 1 131 ? 20.059 -6.093 -11.220 1.00 56.44 131 SER A O 1
ATOM 996 N N . THR A 1 132 ? 21.408 -7.044 -9.693 1.00 58.62 132 THR A N 1
ATOM 997 C CA . THR A 1 132 ? 22.712 -6.766 -10.314 1.00 58.62 132 THR A CA 1
ATOM 998 C C . THR A 1 132 ? 22.763 -7.161 -11.797 1.00 58.62 132 THR A C 1
ATOM 1000 O O . THR A 1 132 ? 23.585 -6.643 -12.553 1.00 58.62 132 THR A O 1
ATOM 1003 N N . LEU A 1 133 ? 21.859 -8.050 -12.221 1.00 55.47 133 LEU A N 1
ATOM 1004 C CA . LEU A 1 133 ? 21.632 -8.467 -13.598 1.00 55.47 133 LEU A CA 1
ATOM 1005 C C . LEU A 1 133 ? 21.036 -7.349 -14.478 1.00 55.47 133 LEU A C 1
ATOM 1007 O O . LEU A 1 133 ? 21.538 -7.109 -15.574 1.00 55.47 133 LEU A O 1
ATOM 1011 N N . VAL A 1 134 ? 20.030 -6.613 -13.988 1.00 58.88 134 VAL A N 1
ATOM 1012 C CA . VAL A 1 134 ? 19.398 -5.486 -14.706 1.00 58.88 134 VAL A CA 1
ATOM 1013 C C . VAL A 1 134 ? 20.427 -4.378 -14.934 1.00 58.88 134 VAL A C 1
ATOM 1015 O O . VAL A 1 134 ? 20.587 -3.888 -16.050 1.00 58.88 134 VAL A O 1
ATOM 1018 N N . ARG A 1 135 ? 21.236 -4.070 -13.911 1.00 59.91 135 ARG A N 1
ATOM 1019 C CA . ARG A 1 135 ? 22.334 -3.092 -13.998 1.00 59.91 135 ARG A CA 1
ATOM 1020 C C . ARG A 1 135 ? 23.433 -3.494 -14.996 1.00 59.91 135 ARG A C 1
ATOM 1022 O O . ARG A 1 135 ? 24.116 -2.617 -15.519 1.00 59.91 135 ARG A O 1
ATOM 1029 N N . ARG A 1 136 ? 23.607 -4.792 -15.278 1.00 61.66 136 ARG A N 1
ATOM 1030 C CA . ARG A 1 136 ? 24.566 -5.297 -16.281 1.00 61.66 136 ARG A CA 1
ATOM 1031 C C . ARG A 1 136 ? 24.000 -5.351 -17.702 1.00 61.66 136 ARG A C 1
ATOM 1033 O O . ARG A 1 136 ? 24.777 -5.235 -18.642 1.00 61.66 136 ARG A O 1
ATOM 1040 N N . LEU A 1 137 ? 22.684 -5.483 -17.876 1.00 63.06 137 LEU A N 1
ATOM 1041 C CA . LEU A 1 137 ? 22.048 -5.577 -19.199 1.00 63.06 137 LEU A CA 1
ATOM 1042 C C . LEU A 1 137 ? 21.736 -4.207 -19.827 1.00 63.06 137 LEU A C 1
ATOM 1044 O O . LEU A 1 137 ? 21.825 -4.064 -21.045 1.00 63.06 137 LEU A O 1
ATOM 1048 N N . VAL A 1 138 ? 21.461 -3.181 -19.013 1.00 67.88 138 VAL A N 1
ATOM 1049 C CA . VAL A 1 138 ? 21.236 -1.794 -19.472 1.00 67.88 138 VAL A CA 1
ATOM 1050 C C . VAL A 1 138 ? 22.380 -1.229 -20.339 1.00 67.88 138 VAL A C 1
ATOM 1052 O O . VAL A 1 138 ? 22.081 -0.686 -21.405 1.00 67.88 138 VAL A O 1
ATOM 1055 N N . PRO A 1 139 ? 23.678 -1.362 -19.983 1.00 66.19 139 PRO A N 1
ATOM 1056 C CA . PRO A 1 139 ? 24.748 -0.858 -20.843 1.00 66.19 139 PRO A CA 1
ATOM 1057 C C . PRO A 1 139 ? 24.879 -1.656 -22.146 1.00 66.19 139 PRO A C 1
ATOM 1059 O O . PRO A 1 139 ? 25.201 -1.074 -23.174 1.00 66.19 139 PRO A O 1
ATOM 1062 N N . ILE A 1 140 ? 24.585 -2.961 -22.139 1.00 71.44 140 ILE A N 1
ATOM 1063 C CA . ILE A 1 140 ? 24.665 -3.808 -23.340 1.00 71.44 140 ILE A CA 1
ATOM 1064 C C . ILE A 1 140 ? 23.585 -3.398 -24.347 1.00 71.44 140 ILE A C 1
ATOM 1066 O O . ILE A 1 140 ? 23.885 -3.212 -25.524 1.00 71.44 140 ILE A O 1
ATOM 1070 N N . LEU A 1 141 ? 22.352 -3.169 -23.884 1.00 70.25 141 LEU A N 1
ATOM 1071 C CA . LEU A 1 141 ? 21.267 -2.671 -24.733 1.00 70.25 141 LEU A CA 1
ATOM 1072 C C . LEU A 1 141 ? 21.568 -1.258 -25.262 1.00 70.25 141 LEU A C 1
ATOM 1074 O O . LEU A 1 141 ? 21.366 -0.985 -26.444 1.00 70.25 141 LEU A O 1
ATOM 1078 N N . GLY A 1 142 ? 22.130 -0.385 -24.418 1.00 72.75 142 GLY A N 1
ATOM 1079 C CA . GLY A 1 142 ? 22.569 0.954 -24.819 1.00 72.75 142 GLY A CA 1
ATOM 1080 C C . GLY A 1 142 ? 23.662 0.938 -25.893 1.00 72.75 142 GLY A C 1
ATOM 1081 O O . GLY A 1 142 ? 23.602 1.720 -26.838 1.00 72.75 142 GLY A O 1
ATOM 1082 N N . ILE A 1 143 ? 24.620 0.010 -25.803 1.00 77.50 143 ILE A N 1
ATOM 1083 C CA . ILE A 1 143 ? 25.685 -0.160 -26.803 1.00 77.50 143 ILE A CA 1
ATOM 1084 C C . ILE A 1 143 ? 25.120 -0.677 -28.130 1.00 77.50 143 ILE A C 1
ATOM 1086 O O . ILE A 1 143 ? 25.533 -0.201 -29.184 1.00 77.50 143 ILE A O 1
ATOM 1090 N N . VAL A 1 144 ? 24.155 -1.600 -28.106 1.00 77.12 144 VAL A N 1
ATOM 1091 C CA . VAL A 1 144 ? 23.514 -2.112 -29.331 1.00 77.12 144 VAL A CA 1
ATOM 1092 C C . VAL A 1 144 ? 22.719 -1.012 -30.040 1.00 77.12 144 VAL A C 1
ATOM 1094 O O . VAL A 1 144 ? 22.833 -0.862 -31.256 1.00 77.12 144 VAL A O 1
ATOM 1097 N N . VAL A 1 145 ? 21.977 -0.189 -29.294 1.00 79.69 145 VAL A N 1
ATOM 1098 C CA . VAL A 1 145 ? 21.251 0.961 -29.860 1.00 79.69 145 VAL A CA 1
ATOM 1099 C C . VAL A 1 145 ? 22.223 2.021 -30.388 1.00 79.69 145 VAL A C 1
ATOM 1101 O O . VAL A 1 145 ? 22.032 2.528 -31.492 1.00 79.69 145 VAL A O 1
ATOM 1104 N N . ALA A 1 146 ? 23.308 2.314 -29.665 1.00 77.31 146 ALA A N 1
ATOM 1105 C CA . ALA A 1 146 ? 24.341 3.238 -30.130 1.00 77.31 146 ALA A CA 1
ATOM 1106 C C . ALA A 1 146 ? 25.036 2.729 -31.404 1.00 77.31 146 ALA A C 1
ATOM 1108 O O . ALA A 1 146 ? 25.234 3.498 -32.340 1.00 77.31 146 ALA A O 1
ATOM 1109 N N . ALA A 1 147 ? 25.343 1.433 -31.485 1.00 77.62 147 ALA A N 1
ATOM 1110 C CA . ALA A 1 147 ? 25.916 0.821 -32.679 1.00 77.62 147 ALA A CA 1
ATOM 1111 C C . ALA A 1 147 ? 24.952 0.903 -33.872 1.00 77.62 147 ALA A C 1
ATOM 1113 O O . ALA A 1 147 ? 25.372 1.272 -34.966 1.00 77.62 147 ALA A O 1
ATOM 1114 N N . ALA A 1 148 ? 23.658 0.644 -33.665 1.00 77.50 148 ALA A N 1
ATOM 1115 C CA . ALA A 1 148 ? 22.645 0.788 -34.709 1.00 77.50 148 ALA A CA 1
ATOM 1116 C C . ALA A 1 148 ? 22.523 2.242 -35.204 1.00 77.50 148 ALA A C 1
ATOM 1118 O O . ALA A 1 148 ? 22.459 2.475 -36.411 1.00 77.50 148 ALA A O 1
ATOM 1119 N N . LEU A 1 149 ? 22.567 3.225 -34.297 1.00 82.12 149 LEU A N 1
ATOM 1120 C CA . LEU A 1 149 ? 22.549 4.649 -34.650 1.00 82.12 149 LEU A CA 1
ATOM 1121 C C . LEU A 1 149 ? 23.821 5.089 -35.384 1.00 82.12 149 LEU A C 1
ATOM 1123 O O . LEU A 1 149 ? 23.737 5.870 -36.329 1.00 82.12 149 LEU A O 1
ATOM 1127 N N . VAL A 1 150 ? 24.989 4.563 -35.006 1.00 81.69 150 VAL A N 1
ATOM 1128 C CA . VAL A 1 150 ? 26.249 4.815 -35.719 1.00 81.69 150 VAL A CA 1
ATOM 1129 C C . VAL A 1 150 ? 26.204 4.204 -37.117 1.00 81.69 150 VAL A C 1
ATOM 1131 O O . VAL A 1 150 ? 26.571 4.875 -38.076 1.00 81.69 150 VAL A O 1
ATOM 1134 N N . ILE A 1 151 ? 25.704 2.975 -37.269 1.00 82.12 151 ILE A N 1
ATOM 1135 C CA . ILE A 1 151 ? 25.560 2.329 -38.582 1.00 82.12 151 ILE A CA 1
ATOM 1136 C C . ILE A 1 151 ? 24.592 3.126 -39.464 1.00 82.12 151 ILE A C 1
ATOM 1138 O O . ILE A 1 151 ? 24.920 3.412 -40.614 1.00 82.12 151 ILE A O 1
ATOM 1142 N N . ALA A 1 152 ? 23.445 3.550 -38.926 1.00 79.06 152 ALA A N 1
ATOM 1143 C CA . ALA A 1 152 ? 22.490 4.387 -39.647 1.00 79.06 152 ALA A CA 1
ATOM 1144 C C . ALA A 1 152 ? 23.099 5.747 -40.037 1.00 79.06 152 ALA A C 1
ATOM 1146 O O . ALA A 1 152 ? 22.989 6.168 -41.188 1.00 79.06 152 ALA A O 1
ATOM 1147 N N . GLY A 1 153 ? 23.812 6.403 -39.117 1.00 79.25 153 GLY A N 1
ATOM 1148 C CA . GLY A 1 153 ? 24.496 7.672 -39.370 1.00 79.25 153 GLY A CA 1
ATOM 1149 C C . GLY A 1 153 ? 25.597 7.560 -40.427 1.00 79.25 153 GLY A C 1
ATOM 1150 O O . GLY A 1 153 ? 25.688 8.404 -41.317 1.00 79.25 153 GLY A O 1
ATOM 1151 N N . VAL A 1 154 ? 26.396 6.489 -40.390 1.00 80.94 154 VAL A N 1
ATOM 1152 C CA . VAL A 1 154 ? 27.421 6.203 -41.406 1.00 80.94 154 VAL A CA 1
ATOM 1153 C C . VAL A 1 154 ? 26.777 5.888 -42.755 1.00 80.94 154 VAL A C 1
ATOM 1155 O O . VAL A 1 154 ? 27.252 6.370 -43.780 1.00 80.94 154 VAL A O 1
ATOM 1158 N N . MET A 1 155 ? 25.675 5.137 -42.780 1.00 78.38 155 MET A N 1
ATOM 1159 C CA . MET A 1 155 ? 24.961 4.803 -44.014 1.00 78.38 155 MET A CA 1
ATOM 1160 C C . MET A 1 155 ? 24.392 6.054 -44.700 1.00 78.38 155 MET A C 1
ATOM 1162 O O . MET A 1 155 ? 24.552 6.210 -45.911 1.00 78.38 155 MET A O 1
ATOM 1166 N N . VAL A 1 156 ? 23.821 6.980 -43.923 1.00 81.00 156 VAL A N 1
ATOM 1167 C CA . VAL A 1 156 ? 23.347 8.286 -44.413 1.00 81.00 156 VAL A CA 1
ATOM 1168 C C . VAL A 1 156 ? 24.519 9.181 -44.836 1.00 81.00 156 VAL A C 1
ATOM 1170 O O . VAL A 1 156 ? 24.471 9.825 -45.882 1.00 81.00 156 VAL A O 1
ATOM 1173 N N . GLY A 1 157 ? 25.620 9.192 -44.081 1.00 79.94 157 GLY A N 1
ATOM 1174 C CA . GLY A 1 157 ? 26.828 9.932 -44.453 1.00 79.94 157 GLY A CA 1
ATOM 1175 C C . GLY A 1 157 ? 27.416 9.462 -45.787 1.00 79.94 157 GLY A C 1
ATOM 1176 O O . GLY A 1 157 ? 27.771 10.278 -46.639 1.00 79.94 157 GLY A O 1
ATOM 1177 N N . ILE A 1 158 ? 27.458 8.144 -46.011 1.00 78.75 158 ILE A N 1
ATOM 1178 C CA . ILE A 1 158 ? 27.922 7.548 -47.267 1.00 78.75 158 ILE A CA 1
ATOM 1179 C C . ILE A 1 158 ? 26.944 7.837 -48.409 1.00 78.75 158 ILE A C 1
ATOM 1181 O O . ILE A 1 158 ? 27.403 8.134 -49.512 1.00 78.75 158 ILE A O 1
ATOM 1185 N N . SER A 1 159 ? 25.624 7.787 -48.191 1.00 74.06 159 SER A N 1
ATOM 1186 C CA . SER A 1 159 ? 24.651 8.086 -49.252 1.00 74.06 159 SER A CA 1
ATOM 1187 C C . SER A 1 159 ? 24.764 9.535 -49.726 1.00 74.06 159 SER A C 1
ATOM 1189 O O . SER A 1 159 ? 24.843 9.772 -50.930 1.00 74.06 159 SER A O 1
ATOM 1191 N N . LEU A 1 160 ? 24.913 10.482 -48.797 1.00 71.94 160 LEU A N 1
ATOM 1192 C CA . LEU A 1 160 ? 25.101 11.903 -49.101 1.00 71.94 160 LEU A CA 1
ATOM 1193 C C . LEU A 1 160 ? 26.424 12.175 -49.834 1.00 71.94 160 LEU A C 1
ATOM 1195 O O . LEU A 1 160 ? 26.489 13.019 -50.729 1.00 71.94 160 LEU A O 1
ATOM 1199 N N . LEU A 1 161 ? 27.488 11.435 -49.507 1.00 71.94 161 LEU A N 1
ATOM 1200 C CA . LEU A 1 161 ? 28.771 11.542 -50.209 1.00 71.94 161 LEU A CA 1
ATOM 1201 C C . LEU A 1 161 ? 28.731 10.902 -51.607 1.00 71.94 161 LEU A C 1
ATOM 1203 O O . LEU A 1 161 ? 29.453 11.320 -52.514 1.00 71.94 161 LEU A O 1
ATOM 1207 N N . ARG A 1 162 ? 27.880 9.888 -51.793 1.00 65.81 162 ARG A N 1
ATOM 1208 C CA . ARG A 1 162 ? 27.678 9.190 -53.067 1.00 65.81 162 ARG A CA 1
ATOM 1209 C C . ARG A 1 162 ? 26.836 10.012 -54.043 1.00 65.81 162 ARG A C 1
ATOM 1211 O O . ARG A 1 162 ? 27.075 9.934 -55.244 1.00 65.81 162 ARG A O 1
ATOM 1218 N N . GLU A 1 163 ? 25.917 10.823 -53.532 1.00 61.84 163 GLU A N 1
ATOM 1219 C CA . GLU A 1 163 ? 25.123 11.778 -54.311 1.00 61.84 163 GLU A CA 1
ATOM 1220 C C . GLU A 1 163 ? 26.000 12.922 -54.839 1.00 61.84 163 GLU A C 1
ATOM 1222 O O . GLU A 1 163 ? 25.985 13.203 -56.033 1.00 61.84 163 GLU A O 1
ATOM 1227 N N . ARG A 1 164 ? 26.907 13.456 -54.007 1.00 58.88 164 ARG A N 1
ATOM 1228 C CA . ARG A 1 164 ? 27.907 14.454 -54.439 1.00 58.88 164 ARG A CA 1
ATOM 1229 C C . ARG A 1 164 ? 28.892 13.927 -55.486 1.00 58.88 164 ARG A C 1
ATOM 1231 O O . ARG A 1 164 ? 29.335 14.680 -56.337 1.00 58.88 164 ARG A O 1
ATOM 1238 N N . ARG A 1 165 ? 29.229 12.631 -55.460 1.00 55.62 165 ARG A N 1
ATOM 1239 C CA . ARG A 1 165 ? 30.076 11.995 -56.493 1.00 55.62 165 ARG A CA 1
ATOM 1240 C C . ARG A 1 165 ? 29.343 11.688 -57.801 1.00 55.62 165 ARG A C 1
ATOM 1242 O O . ARG A 1 165 ? 30.005 11.342 -58.776 1.00 55.62 165 ARG A O 1
ATOM 1249 N N . ARG A 1 166 ? 28.007 11.751 -57.838 1.00 53.62 166 ARG A N 1
ATOM 1250 C CA . ARG A 1 166 ? 27.250 11.664 -59.101 1.00 53.62 166 ARG A CA 1
ATOM 1251 C C . ARG A 1 166 ? 27.297 12.971 -59.889 1.00 53.62 166 ARG A C 1
ATOM 1253 O O . ARG A 1 166 ? 27.017 12.953 -61.084 1.00 53.62 166 ARG A O 1
ATOM 1260 N N . GLU A 1 167 ? 27.714 14.057 -59.251 1.00 53.16 167 GLU A N 1
ATOM 1261 C CA . GLU A 1 167 ? 27.906 15.362 -59.867 1.00 53.16 167 GLU A CA 1
ATOM 1262 C C . GLU A 1 167 ? 29.404 15.630 -60.097 1.00 53.16 167 GLU A C 1
ATOM 1264 O O . GLU A 1 167 ? 30.004 16.382 -59.348 1.00 53.16 167 GLU A O 1
ATOM 1269 N N . GLU A 1 168 ? 30.023 14.962 -61.085 1.00 49.75 168 GLU A N 1
ATOM 1270 C CA . GLU A 1 168 ? 31.136 15.472 -61.932 1.00 49.75 168 GLU A CA 1
ATOM 1271 C C . GLU A 1 168 ? 31.755 14.346 -62.801 1.00 49.75 168 GLU A C 1
ATOM 1273 O O . GLU A 1 168 ? 31.912 13.224 -62.315 1.00 49.75 168 GLU A O 1
ATOM 1278 N N . PRO A 1 169 ? 32.240 14.588 -64.042 1.00 47.25 169 PRO A N 1
ATOM 1279 C CA . PRO A 1 169 ? 31.907 15.594 -65.051 1.00 47.25 169 PRO A CA 1
ATOM 1280 C C . PRO A 1 169 ? 31.260 14.949 -66.304 1.00 47.25 169 PRO A C 1
ATOM 1282 O O . PRO A 1 169 ? 31.335 13.739 -66.538 1.00 47.25 169 PRO A O 1
ATOM 1285 N N . ALA A 1 170 ? 30.638 15.765 -67.158 1.00 55.28 170 ALA A N 1
ATOM 1286 C CA . ALA A 1 170 ? 30.119 15.337 -68.455 1.00 55.28 170 ALA A CA 1
ATOM 1287 C C . ALA A 1 170 ? 31.222 14.682 -69.314 1.00 55.28 170 ALA A C 1
ATOM 1289 O O . ALA A 1 170 ? 32.119 15.353 -69.824 1.00 55.28 170 ALA A O 1
ATOM 1290 N N . LYS A 1 171 ? 31.141 13.360 -69.513 1.00 49.44 171 LYS A N 1
ATOM 1291 C CA . LYS A 1 171 ? 31.874 12.679 -70.590 1.00 49.44 171 LYS A CA 1
ATOM 1292 C C . LYS A 1 171 ? 31.396 13.266 -71.928 1.00 49.44 171 LYS A C 1
ATOM 1294 O O . LYS A 1 171 ? 30.186 13.252 -72.159 1.00 49.44 171 LYS A O 1
ATOM 1299 N N . PRO A 1 172 ? 32.284 13.728 -72.832 1.00 49.00 172 PRO A N 1
ATOM 1300 C CA . PRO A 1 172 ? 31.867 14.140 -74.162 1.00 49.00 172 PRO A CA 1
ATOM 1301 C C . PRO A 1 172 ? 31.307 12.912 -74.879 1.00 49.00 172 PRO A C 1
ATOM 1303 O O . PRO A 1 172 ? 32.021 11.943 -75.149 1.00 49.00 172 PRO A O 1
ATOM 1306 N N . GLY A 1 173 ? 29.999 12.928 -75.123 1.00 49.97 173 GLY A N 1
ATOM 1307 C CA . GLY A 1 173 ? 29.313 11.897 -75.881 1.00 49.97 173 GLY A CA 1
ATOM 1308 C C . GLY A 1 173 ? 29.912 11.779 -77.280 1.00 49.97 173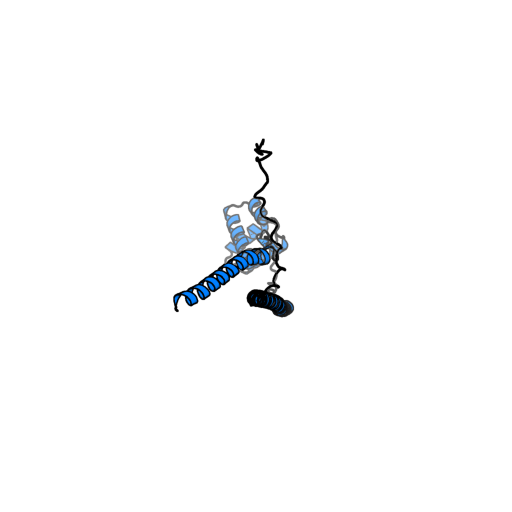 GLY A C 1
ATOM 1309 O O . GLY A 1 173 ? 30.171 12.777 -77.952 1.00 49.97 173 GLY A O 1
ATOM 1310 N N . ARG A 1 174 ? 30.134 10.533 -77.707 1.00 50.22 174 ARG A N 1
ATOM 1311 C CA . ARG A 1 174 ? 30.413 10.137 -79.092 1.00 50.22 174 ARG A CA 1
ATOM 1312 C C . ARG A 1 174 ? 29.575 10.971 -80.069 1.00 50.22 174 ARG A C 1
ATOM 1314 O O . ARG A 1 174 ? 28.351 10.982 -79.963 1.00 50.22 174 ARG A O 1
ATOM 1321 N N . ARG A 1 175 ? 30.234 11.605 -81.046 1.00 49.12 175 ARG A N 1
ATOM 1322 C CA . ARG A 1 175 ? 29.582 12.164 -82.241 1.00 49.12 175 ARG A CA 1
ATOM 1323 C C . ARG A 1 175 ? 28.635 11.110 -82.841 1.00 49.12 175 ARG A C 1
ATOM 1325 O O . ARG A 1 175 ? 29.113 10.012 -83.135 1.00 49.12 175 ARG A O 1
ATOM 1332 N N . PRO A 1 176 ? 27.344 11.407 -83.062 1.00 58.84 176 PRO A N 1
ATOM 1333 C CA . PRO A 1 176 ? 26.537 10.594 -83.959 1.00 58.84 176 PRO A CA 1
ATOM 1334 C C . PRO A 1 176 ? 27.088 10.723 -85.395 1.00 58.84 176 PRO A C 1
ATOM 1336 O O . PRO A 1 176 ? 27.649 11.770 -85.739 1.00 58.84 176 PRO A O 1
ATOM 1339 N N . PRO A 1 177 ? 26.991 9.672 -86.231 1.00 62.56 177 PRO A N 1
ATOM 1340 C CA . PRO A 1 177 ? 27.417 9.744 -87.626 1.00 62.56 177 PRO A CA 1
ATOM 1341 C C . PRO A 1 177 ? 26.614 10.824 -88.369 1.00 62.56 177 PRO A C 1
ATOM 1343 O O . PRO A 1 177 ? 25.472 11.099 -87.989 1.00 62.56 177 PRO A O 1
ATOM 1346 N N . PRO A 1 178 ? 27.180 11.455 -89.415 1.00 57.91 178 PRO A N 1
ATOM 1347 C CA . PRO A 1 178 ? 26.460 12.463 -90.179 1.00 57.91 178 PRO A CA 1
ATOM 1348 C C . PRO A 1 178 ? 25.186 11.846 -90.762 1.00 57.91 178 PRO A C 1
ATOM 1350 O O . PRO A 1 178 ? 25.231 10.888 -91.535 1.00 57.91 178 PRO A O 1
ATOM 1353 N N . VAL A 1 179 ? 24.044 12.402 -90.362 1.00 58.47 179 VAL A N 1
ATOM 1354 C CA . VAL A 1 179 ? 22.739 12.091 -90.939 1.00 58.47 179 VAL A CA 1
ATOM 1355 C C . VAL A 1 179 ? 22.800 12.488 -92.410 1.00 58.47 179 VAL A C 1
ATOM 1357 O O . VAL A 1 179 ? 22.968 13.661 -92.742 1.00 58.47 179 VAL A O 1
ATOM 1360 N N . ARG A 1 180 ? 22.708 11.496 -93.298 1.00 50.72 180 ARG A N 1
ATOM 1361 C CA . ARG A 1 180 ? 22.544 11.704 -94.737 1.00 50.72 180 ARG A CA 1
ATOM 1362 C C . ARG A 1 180 ? 21.254 12.507 -94.907 1.00 50.72 180 ARG A C 1
ATOM 1364 O O . ARG A 1 180 ? 20.185 12.000 -94.579 1.00 50.72 180 ARG A O 1
ATOM 1371 N N . GLN A 1 181 ? 21.366 13.768 -95.320 1.00 51.91 181 GLN A N 1
ATOM 1372 C CA . GLN A 1 181 ? 20.213 14.633 -95.559 1.00 51.91 181 GLN A CA 1
ATOM 1373 C C . GLN A 1 181 ? 19.295 13.932 -96.565 1.00 51.91 181 GLN A C 1
ATOM 1375 O O . GLN A 1 181 ? 19.674 13.719 -97.717 1.00 51.91 181 GLN A O 1
ATOM 1380 N N . ALA A 1 182 ? 18.121 13.506 -96.098 1.00 48.72 182 ALA A N 1
ATOM 1381 C CA . ALA A 1 182 ? 17.053 13.052 -96.967 1.00 48.72 182 ALA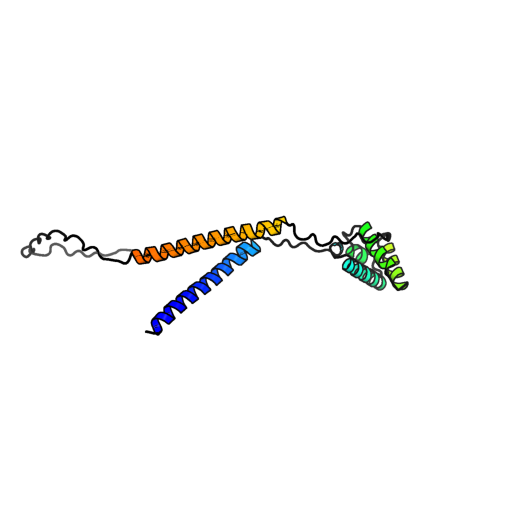 A CA 1
ATOM 1382 C C . ALA A 1 182 ? 16.672 14.231 -97.868 1.00 48.72 182 ALA A C 1
ATOM 1384 O O . ALA A 1 182 ? 16.473 15.347 -97.385 1.00 48.72 182 ALA A O 1
ATOM 1385 N N . ALA A 1 183 ? 16.664 13.982 -99.175 1.00 49.25 183 ALA A N 1
ATOM 1386 C CA . ALA A 1 183 ? 16.360 14.974 -100.187 1.00 49.25 183 ALA A CA 1
ATOM 1387 C C . ALA A 1 183 ? 15.040 15.696 -99.869 1.00 49.25 183 ALA A C 1
ATOM 1389 O O . ALA A 1 183 ? 14.034 15.080 -99.519 1.00 49.25 183 ALA A O 1
ATOM 1390 N N . LYS A 1 184 ? 15.093 17.020 -99.989 1.00 44.19 184 LYS A N 1
ATOM 1391 C CA . LYS A 1 184 ? 13.975 17.954 -99.879 1.00 44.19 184 LYS A CA 1
ATOM 1392 C C . LYS A 1 184 ? 12.875 17.551 -100.883 1.00 44.19 184 LYS A C 1
ATOM 1394 O O . LYS A 1 184 ? 13.182 17.474 -102.072 1.00 44.19 184 LYS A O 1
ATOM 1399 N N . PRO A 1 185 ? 11.626 17.286 -100.460 1.00 52.69 185 PRO A N 1
ATOM 1400 C CA . PRO A 1 185 ? 10.534 17.018 -101.385 1.00 52.69 185 PRO A CA 1
ATOM 1401 C C . PRO A 1 185 ? 9.996 18.356 -101.903 1.00 52.69 185 PRO A C 1
ATOM 1403 O O . PRO A 1 185 ? 9.032 18.892 -101.370 1.00 52.69 185 PRO A O 1
ATOM 1406 N N . GLU A 1 186 ? 10.656 18.932 -102.906 1.00 57.66 186 GLU A N 1
ATOM 1407 C CA . GLU A 1 186 ? 10.144 20.110 -103.629 1.00 57.66 186 GLU A CA 1
ATOM 1408 C C . GLU A 1 186 ? 9.413 19.754 -104.934 1.00 57.66 186 GLU A C 1
ATOM 1410 O O . GLU A 1 186 ? 9.087 20.651 -105.695 1.00 57.66 186 GLU A O 1
ATOM 1415 N N . ASP A 1 187 ? 9.077 18.478 -105.163 1.00 57.44 187 ASP A N 1
ATOM 1416 C CA . ASP A 1 187 ? 8.449 18.035 -106.421 1.00 57.44 187 ASP A CA 1
ATOM 1417 C C . ASP A 1 187 ? 7.347 16.968 -106.242 1.00 57.44 187 ASP A C 1
ATOM 1419 O O . ASP A 1 187 ? 7.207 16.032 -107.027 1.00 57.44 187 ASP A O 1
ATOM 1423 N N . ALA A 1 188 ? 6.530 17.091 -105.192 1.00 52.12 188 ALA A N 1
ATOM 1424 C CA . ALA A 1 188 ? 5.301 16.306 -105.061 1.00 52.12 188 ALA A CA 1
ATOM 1425 C C . ALA A 1 188 ? 4.099 17.253 -105.010 1.00 52.12 188 ALA A C 1
ATOM 1427 O O . ALA A 1 188 ? 3.807 17.863 -103.981 1.00 52.12 188 ALA A O 1
ATOM 1428 N N . GLY A 1 189 ? 3.451 17.407 -106.166 1.00 53.97 189 GLY A N 1
ATOM 1429 C CA . GLY A 1 189 ? 2.211 18.152 -106.324 1.00 53.97 189 GLY A CA 1
ATOM 1430 C C . GLY A 1 189 ? 1.098 17.651 -105.404 1.00 53.97 189 GLY A C 1
ATOM 1431 O O . GLY A 1 189 ? 1.043 16.475 -105.067 1.00 53.97 189 GLY A O 1
ATOM 1432 N N . GLU A 1 190 ? 0.237 18.602 -105.043 1.00 64.75 190 GLU A N 1
ATOM 1433 C CA . GLU A 1 190 ? -1.072 18.479 -104.391 1.00 64.75 190 GLU A CA 1
ATOM 1434 C C . GLU A 1 190 ? -1.142 17.627 -103.098 1.00 64.75 190 GLU A C 1
ATOM 1436 O O . GLU A 1 190 ? -0.929 16.415 -103.116 1.00 64.75 190 GLU A O 1
ATOM 1441 N N . PRO A 1 191 ? -1.494 18.217 -101.936 1.00 65.12 191 PRO A N 1
ATOM 1442 C CA . PRO A 1 191 ? -1.591 17.460 -100.692 1.00 65.12 191 PRO A CA 1
ATOM 1443 C C . PRO A 1 191 ? -2.770 16.471 -100.737 1.00 65.12 191 PRO A C 1
ATOM 1445 O O . PRO A 1 191 ? -3.915 16.815 -100.439 1.00 65.12 191 PRO A O 1
ATOM 1448 N N . LEU A 1 192 ? -2.473 15.214 -101.077 1.00 57.78 192 LEU A N 1
ATOM 1449 C CA . LEU A 1 192 ? -3.361 14.061 -100.940 1.00 57.78 192 LEU A CA 1
ATOM 1450 C C . LEU A 1 192 ? -3.601 13.768 -99.451 1.00 57.78 192 LEU A C 1
ATOM 1452 O O . LEU A 1 192 ? -2.900 12.975 -98.828 1.00 57.78 192 LEU A O 1
ATOM 1456 N N . GLY A 1 193 ? -4.617 14.417 -98.884 1.00 59.56 193 GLY A N 1
ATOM 1457 C CA . GLY A 1 193 ? -5.223 14.021 -97.614 1.00 59.56 193 GLY A CA 1
ATOM 1458 C C . GLY A 1 193 ? -5.154 15.083 -96.522 1.00 59.56 193 GLY A C 1
ATOM 1459 O O . GLY A 1 193 ? -4.123 15.310 -95.893 1.00 59.56 193 GLY A O 1
ATOM 1460 N N . ARG A 1 194 ? -6.307 15.692 -96.233 1.00 62.31 194 ARG A N 1
ATOM 1461 C CA . ARG A 1 194 ? -6.547 16.456 -95.006 1.00 62.31 194 ARG A CA 1
ATOM 1462 C C . ARG A 1 194 ? -7.026 15.473 -93.936 1.00 62.31 194 ARG A C 1
ATOM 1464 O O . ARG A 1 194 ? -8.178 15.055 -93.973 1.00 62.31 194 ARG A O 1
ATOM 1471 N N . PHE A 1 195 ? -6.167 15.101 -92.992 1.00 60.50 195 PHE A N 1
ATOM 1472 C CA . PHE A 1 195 ? -6.582 14.266 -91.863 1.00 60.50 195 PHE A CA 1
ATOM 1473 C C . PHE A 1 195 ? -7.104 15.152 -90.728 1.00 60.50 195 PHE A C 1
ATOM 1475 O O . PHE A 1 195 ? -6.364 15.942 -90.146 1.00 60.50 195 PHE A O 1
ATOM 1482 N N . VAL A 1 196 ? -8.400 15.031 -90.441 1.00 64.94 196 VAL A N 1
ATOM 1483 C CA . VAL A 1 196 ? -9.067 15.606 -89.268 1.00 64.94 196 VAL A CA 1
ATOM 1484 C C . VAL A 1 196 ? -9.272 14.462 -88.282 1.00 64.94 196 VAL A C 1
ATOM 1486 O O . VAL A 1 196 ? -9.948 13.492 -88.611 1.00 64.94 196 VAL A O 1
ATOM 1489 N N . ALA A 1 197 ? -8.686 14.549 -87.090 1.00 64.38 197 ALA A N 1
ATOM 1490 C CA . ALA A 1 197 ? -8.977 13.614 -86.009 1.00 64.38 197 ALA A CA 1
ATOM 1491 C C . ALA A 1 197 ? -10.074 14.216 -85.120 1.00 64.38 197 ALA A C 1
ATOM 1493 O O . ALA A 1 197 ? -9.815 15.113 -84.321 1.00 64.38 197 ALA A O 1
ATOM 1494 N N . SER A 1 198 ? -11.310 13.752 -85.283 1.00 56.16 198 SER A N 1
ATOM 1495 C CA . SER A 1 198 ? -12.407 14.015 -84.348 1.00 56.16 198 SER A CA 1
ATOM 1496 C C . SER A 1 198 ? -12.384 12.968 -83.232 1.00 56.16 198 SER A C 1
ATOM 1498 O O . SER A 1 198 ? -12.497 11.776 -83.507 1.00 56.16 198 SER A O 1
ATOM 1500 N N . TYR A 1 199 ? -12.234 13.415 -81.984 1.00 57.03 199 TYR A N 1
ATOM 1501 C CA . TYR A 1 199 ? -12.369 12.585 -80.785 1.00 57.03 199 TYR A CA 1
ATOM 1502 C C . TYR A 1 199 ? -13.852 12.408 -80.435 1.00 57.03 199 TYR A C 1
ATOM 1504 O O . TYR A 1 199 ? -14.565 13.397 -80.275 1.00 57.03 199 TYR A O 1
ATOM 1512 N N . SER A 1 200 ? -14.301 11.165 -80.271 1.00 53.28 200 SER A N 1
ATOM 1513 C CA . SER A 1 200 ? -15.520 10.840 -79.523 1.00 53.28 200 SER A CA 1
ATOM 1514 C C . SER A 1 200 ? -15.122 10.298 -78.149 1.00 53.28 200 SER A C 1
ATOM 1516 O O . SER A 1 200 ? -14.226 9.454 -78.082 1.00 53.28 200 SER A O 1
ATOM 1518 N N . LEU A 1 201 ? -15.753 10.821 -77.089 1.00 49.91 201 LEU A N 1
ATOM 1519 C CA . LEU A 1 201 ? -15.623 10.343 -75.705 1.00 49.91 201 LEU A CA 1
ATOM 1520 C C . LEU A 1 201 ? -16.118 8.903 -75.539 1.00 49.91 201 LEU A C 1
ATOM 1522 O O . LEU A 1 201 ? -17.104 8.547 -76.223 1.00 49.91 201 LEU A O 1
#

Secondary structure (DSSP, 8-state):
--HHHHHHHHHHHHHHHHHHHHHHHHHHHIIIIISS--------TTSS-HHHHHHHHHHHHHHHHHH--HHHHHHHTTT--HHHHHHHHHHHHHH-S-HHHHHHHHHHHHHHTPPP--PPPPPP-------HHHHHHHHHHHHHHHHHHHHHHHHHHHHHHHHHTTS-------PPPP---PPP-----S-------PPP-

Organism: NCBI:txid412755

Radius of gyration: 42.11 Å; chains: 1; bounding box: 56×49×132 Å

Sequence (201 aa):
MGAIMEKIGREALIGFVVGLIVGLIIGLPILGWWVFPVQWYDADPFDLRQSSQEAYISMLADSYTLNTNVALARQRVEGWDPKDLGQVIGQLQATASDGAQVQRLDNLAAALGVRAEVVPPEPAVQPTTASTLVRRLVPILGIVVAAALVIAGVMVGISLLRERRREEPAKPGRRPPPVRQAAKPEDAGEPLGRFVASYSL

Foldseek 3Di:
DPPVVVVVVVVVVVVVVVCVVVCCVVVCCCVVPVVDPDDDDPQALQNDDLVSVLVVLLVLLVVCVVPVDLVVSCVNCPPPDLVVNLQSLLVNLVPDPDPVSNVSSVSSCVSNVGHRDHDDDDPPPDPPPPPPVVVVVVVVVVVVVVVVVVVVVVVVVVVVVVVVVVPDDDDPDDDDPDDPPDDDPPDDDDPPDDDDDDDDD

pLDDT: mean 74.83, std 14.9, range [44.19, 93.5]